Protein AF-A0A8T6Y917-F1 (afdb_monomer_lite)

Foldseek 3Di:
DDPPVLPPDDDPQQFQDDQPPWKGWHPSQLLQQLLLCLVVLCVLVVPDPDPVLLNVLSNQLQCLSVDPLNSVCRLVVHDRPDDSLLSSVVCCVPPPPPCVPRQPLSNLLSSPLDVDADDPVSQVVVCVVLVPDPNSVVVVVVVVVPDPDDPPDGPDCVVVVPRVSNLSSNLSSLSSVQLLNLCVCVVVVHPDDPPVVSVVSCVPHDPSSVVVDDDSVQWDKDFPDDPPAKTWIFTDPPGTGIIIMGTRDDD

Sequence (251 aa):
MNNDIYKLLPHEDCYSKTHGSDFFETYNSHVNLCLAFLNPVLIALNYHNSIDDVKRMVQLHDIGKLGTEFQEAIKMNKPQYIRHEGLAFIKWLDNYSNIKDLKLPYILAILAHHKTLIDDESAILIERFISNRSDWKILSGKWLEIVKRTTADRIDHEFLLALPLIDILRTVDILASFTSETIFLQYTNKPEIKKSLYEAAFSDVSKELSCINIRTDELKFEALSDDGKTVKIGLNSPVKSVIEYVRREAA

Radius of gyration: 18.76 Å; chains: 1; bounding box: 46×39×57 Å

pLDDT: mean 71.08, std 17.45, range [25.33, 93.88]

Secondary structure (DSSP, 8-state):
----GGG----TT-EEEEETTTEEEEHHHHHHHHHHHHHHHHHHTT--S-HHHHHHHHHHTTGGGGSHHHHHHHHHT----S-HHHHHHHHHHHH-GGGTTS-HHHHHHHHTSS--PPPHHHHHHHHHHHHT-TTHHHHHHHHHHH----TT----TTTGGG-HHHHHHHHHHHHHHHHHHHHHHHHTTPPP--THHHHHHHHTS-GGGGG----GGG-EEEEEEE-SSEEEEEEEESS-EEEEEEEPPP-

Structure (mmCIF, N/CA/C/O backbone):
data_AF-A0A8T6Y917-F1
#
_entry.id   AF-A0A8T6Y917-F1
#
loop_
_atom_site.group_PDB
_atom_site.id
_atom_site.type_symbol
_atom_site.label_atom_id
_atom_site.label_alt_id
_atom_site.label_comp_id
_atom_site.label_asym_id
_atom_site.label_entity_id
_atom_site.label_seq_id
_atom_site.pdbx_PDB_ins_code
_atom_site.Cartn_x
_atom_site.Cartn_y
_atom_site.Cartn_z
_atom_site.occupancy
_atom_site.B_iso_or_equiv
_atom_site.auth_seq_id
_atom_site.auth_comp_id
_atom_site.auth_asym_id
_atom_site.auth_atom_id
_atom_site.pdbx_PDB_model_num
ATOM 1 N N . MET A 1 1 ? -19.026 19.567 -4.166 1.00 27.78 1 MET A N 1
ATOM 2 C CA . MET A 1 1 ? -17.724 19.595 -4.865 1.00 27.78 1 MET A CA 1
ATOM 3 C C . MET A 1 1 ? -17.100 18.219 -4.711 1.00 27.78 1 MET A C 1
ATOM 5 O O . MET A 1 1 ? -17.021 17.743 -3.586 1.00 27.78 1 MET A O 1
ATOM 9 N N . ASN A 1 2 ? -16.773 17.559 -5.825 1.00 25.33 2 ASN A N 1
ATOM 10 C CA . ASN A 1 2 ? -16.194 16.214 -5.852 1.00 25.33 2 ASN A CA 1
ATOM 11 C C . ASN A 1 2 ? -14.769 16.249 -5.285 1.00 25.33 2 ASN A C 1
ATOM 13 O O . ASN A 1 2 ? -13.848 16.682 -5.974 1.00 25.33 2 ASN A O 1
ATOM 17 N N . ASN A 1 3 ? -14.594 15.799 -4.040 1.00 28.20 3 ASN A N 1
ATOM 18 C CA . ASN A 1 3 ? -13.281 15.472 -3.485 1.00 28.20 3 ASN A CA 1
ATOM 19 C C . ASN A 1 3 ? -12.849 14.118 -4.049 1.00 28.20 3 ASN A C 1
ATOM 21 O O . ASN A 1 3 ? -12.968 13.084 -3.393 1.00 28.20 3 ASN A O 1
ATOM 25 N N . ASP A 1 4 ? -12.409 14.139 -5.304 1.00 37.34 4 ASP A N 1
ATOM 26 C CA . ASP A 1 4 ? -11.833 12.981 -5.969 1.00 37.34 4 ASP A CA 1
ATOM 27 C C . ASP A 1 4 ? -10.411 12.797 -5.431 1.00 37.34 4 ASP A C 1
ATOM 29 O O . ASP A 1 4 ? -9.445 13.414 -5.878 1.00 37.34 4 ASP A O 1
ATOM 33 N N . ILE A 1 5 ? -10.313 11.987 -4.383 1.00 40.19 5 ILE A N 1
ATOM 34 C CA . ILE A 1 5 ? -9.090 11.684 -3.629 1.00 40.19 5 ILE A CA 1
ATOM 35 C C . ILE A 1 5 ? -8.011 11.057 -4.540 1.00 40.19 5 ILE A C 1
ATOM 37 O O . ILE A 1 5 ? -6.838 11.056 -4.189 1.00 40.19 5 ILE A O 1
ATOM 41 N N . TYR A 1 6 ? -8.377 10.623 -5.755 1.00 40.47 6 TYR A N 1
ATOM 42 C CA . TYR A 1 6 ? -7.447 10.221 -6.818 1.00 40.47 6 TYR A CA 1
ATOM 43 C C . TYR A 1 6 ? -6.558 11.369 -7.346 1.00 40.47 6 TYR A C 1
ATOM 45 O O . TYR A 1 6 ? -5.647 11.114 -8.128 1.00 40.47 6 TYR A O 1
ATOM 53 N N . LYS A 1 7 ? -6.798 12.629 -6.942 1.00 40.12 7 LYS A N 1
ATOM 54 C CA . LYS A 1 7 ? -5.950 13.797 -7.265 1.00 40.12 7 LYS A CA 1
ATOM 55 C C . LYS A 1 7 ? -4.927 14.187 -6.183 1.00 40.12 7 LYS A C 1
ATOM 57 O O . LYS A 1 7 ? -4.239 15.191 -6.350 1.00 40.12 7 LYS A O 1
ATOM 62 N N . LEU A 1 8 ? -4.797 13.427 -5.098 1.00 41.31 8 LEU A N 1
ATOM 63 C CA . LEU A 1 8 ? -3.726 13.593 -4.104 1.00 41.31 8 LEU A CA 1
ATOM 64 C C . LEU A 1 8 ? -2.645 12.541 -4.426 1.00 41.31 8 LEU A C 1
ATOM 66 O O . LEU A 1 8 ? -2.915 11.364 -4.254 1.00 41.31 8 LEU A O 1
ATOM 70 N N . LEU A 1 9 ? -1.437 12.818 -4.923 1.00 44.66 9 LEU A N 1
ATOM 71 C CA . LEU A 1 9 ? -0.590 14.012 -4.917 1.00 44.66 9 LEU A CA 1
ATOM 72 C C . LEU A 1 9 ? 0.310 14.002 -6.178 1.00 44.66 9 LEU A C 1
ATOM 74 O O . LEU A 1 9 ? 0.677 12.921 -6.650 1.00 44.66 9 LEU A O 1
ATOM 78 N N . PRO A 1 10 ? 0.716 15.166 -6.717 1.00 47.38 10 PRO A N 1
ATOM 79 C CA . PRO A 1 10 ? 1.830 15.226 -7.655 1.00 47.38 10 PRO A CA 1
ATOM 80 C C . PRO A 1 10 ? 3.127 14.939 -6.889 1.00 47.38 10 PRO A C 1
ATOM 82 O O . PRO A 1 10 ? 3.317 15.509 -5.824 1.00 47.38 10 PRO A O 1
ATOM 85 N N . HIS A 1 11 ? 3.991 14.068 -7.408 1.00 46.69 11 HIS A N 1
ATOM 86 C CA . HIS A 1 11 ? 5.454 14.199 -7.379 1.00 46.69 11 HIS A CA 1
ATOM 87 C C . HIS A 1 11 ? 6.047 12.988 -8.096 1.00 46.69 11 HIS A C 1
ATOM 89 O O . HIS A 1 11 ? 5.918 11.852 -7.648 1.00 46.69 11 HIS A O 1
ATOM 95 N N . GLU A 1 12 ? 6.698 13.249 -9.218 1.00 53.06 12 GLU A N 1
ATOM 96 C CA . GLU A 1 12 ? 7.238 12.268 -10.162 1.00 53.06 12 GLU A CA 1
ATOM 97 C C . GLU A 1 12 ? 8.428 11.445 -9.596 1.00 53.06 12 GLU A C 1
ATOM 99 O O . GLU A 1 12 ? 9.068 10.728 -10.351 1.00 53.06 12 GLU A O 1
ATOM 104 N N . ASP A 1 13 ? 8.698 11.484 -8.276 1.00 66.81 13 ASP A N 1
ATOM 105 C CA . ASP A 1 13 ? 9.910 10.923 -7.641 1.00 66.81 13 ASP A CA 1
ATOM 106 C C . ASP A 1 13 ? 9.706 10.328 -6.220 1.00 66.81 13 ASP A C 1
ATOM 108 O O . ASP A 1 13 ? 10.672 10.203 -5.453 1.00 66.81 13 ASP A O 1
ATOM 112 N N . CYS A 1 14 ? 8.469 9.993 -5.819 1.00 84.25 14 CYS A N 1
ATOM 113 C CA . CYS A 1 14 ? 8.198 9.334 -4.530 1.00 84.25 14 CYS A CA 1
ATOM 114 C C . CYS A 1 14 ? 7.984 7.824 -4.689 1.00 84.25 14 CYS A C 1
ATOM 116 O O . CYS A 1 14 ? 7.104 7.375 -5.428 1.00 84.25 14 CYS A O 1
ATOM 118 N N . TYR A 1 15 ? 8.741 7.037 -3.926 1.00 87.75 15 TYR A N 1
ATOM 119 C CA . TYR A 1 15 ? 8.761 5.577 -4.026 1.00 87.75 15 TYR A CA 1
ATOM 120 C C . TYR A 1 15 ? 8.149 4.904 -2.795 1.00 87.75 15 TYR A C 1
ATOM 122 O O . TYR A 1 15 ? 8.353 5.373 -1.675 1.00 87.75 15 TYR A O 1
ATOM 130 N N . SER A 1 16 ? 7.416 3.804 -2.992 1.00 87.50 16 SER A N 1
ATOM 131 C CA . SER A 1 16 ? 6.925 2.960 -1.890 1.00 87.50 16 SER A CA 1
ATOM 132 C C . SER A 1 16 ? 7.841 1.766 -1.638 1.00 87.50 16 SER A C 1
ATOM 134 O O . SER A 1 16 ? 8.080 1.413 -0.481 1.00 87.50 16 SER A O 1
ATOM 136 N N . LYS A 1 17 ? 8.381 1.158 -2.706 1.00 85.44 17 LYS A N 1
ATOM 137 C CA . LYS A 1 17 ? 9.185 -0.070 -2.613 1.00 85.44 17 LYS A CA 1
ATOM 138 C C . LYS A 1 17 ? 10.379 -0.081 -3.547 1.00 85.44 17 LYS A C 1
ATOM 140 O O . LYS A 1 17 ? 10.438 0.655 -4.528 1.00 85.44 17 LYS A O 1
ATOM 145 N N . THR A 1 18 ? 11.320 -0.956 -3.218 1.00 85.38 18 THR A N 1
ATOM 146 C CA . THR A 1 18 ? 12.442 -1.361 -4.066 1.00 85.38 18 THR A CA 1
ATOM 147 C C . THR A 1 18 ? 12.188 -2.758 -4.599 1.00 85.38 18 THR A C 1
ATOM 149 O O . THR A 1 18 ? 11.865 -3.651 -3.818 1.00 85.38 18 THR A O 1
ATOM 152 N N . HIS A 1 19 ? 12.421 -2.952 -5.891 1.00 80.50 19 HIS A N 1
ATOM 153 C CA . HIS A 1 19 ? 12.382 -4.251 -6.549 1.00 80.50 19 HIS A CA 1
ATOM 154 C C . HIS A 1 19 ? 13.793 -4.611 -7.023 1.00 80.50 19 HIS A C 1
ATOM 156 O O . HIS A 1 19 ? 14.313 -4.084 -8.014 1.00 80.50 19 HIS A O 1
ATOM 162 N N . GLY A 1 20 ? 14.459 -5.472 -6.249 1.00 73.06 20 GLY A N 1
ATOM 163 C CA . GLY A 1 20 ? 15.896 -5.716 -6.379 1.00 73.06 20 GLY A CA 1
ATOM 164 C C . GLY A 1 20 ? 16.736 -4.447 -6.171 1.00 73.06 20 GLY A C 1
ATOM 165 O O . GLY A 1 20 ? 16.353 -3.539 -5.437 1.00 73.06 20 GLY A O 1
ATOM 166 N N . SER A 1 21 ? 17.898 -4.390 -6.823 1.00 74.88 21 SER A N 1
ATOM 167 C CA . SER A 1 21 ? 18.779 -3.213 -6.844 1.00 74.88 21 SER A CA 1
ATOM 168 C C . SER A 1 21 ? 18.430 -2.203 -7.936 1.00 74.88 21 SER A C 1
ATOM 170 O O . SER A 1 21 ? 19.088 -1.174 -8.021 1.00 74.88 21 SER A O 1
ATOM 172 N N . ASP A 1 22 ? 17.439 -2.494 -8.780 1.00 80.69 22 ASP A N 1
ATOM 173 C CA . ASP A 1 22 ? 17.376 -1.909 -10.123 1.00 80.69 22 ASP A CA 1
ATOM 174 C C . ASP A 1 22 ? 16.138 -1.028 -10.334 1.00 80.69 22 ASP A C 1
ATOM 176 O O . ASP A 1 22 ? 16.153 -0.162 -11.205 1.00 80.69 22 ASP A O 1
ATOM 180 N N . PHE A 1 23 ? 15.071 -1.225 -9.551 1.00 87.69 23 PHE A N 1
ATOM 181 C CA . PHE A 1 23 ? 13.801 -0.522 -9.738 1.00 87.69 23 PHE A CA 1
ATOM 182 C C . PHE A 1 23 ? 13.184 -0.047 -8.424 1.00 87.69 23 PHE A C 1
ATOM 184 O O . PHE A 1 23 ? 13.323 -0.672 -7.370 1.00 87.69 23 PHE A O 1
ATOM 191 N N . PHE A 1 24 ? 12.430 1.040 -8.527 1.00 90.50 24 PHE A N 1
ATOM 192 C CA . PHE A 1 24 ? 11.527 1.549 -7.510 1.00 90.50 24 PHE A CA 1
ATOM 193 C C . PHE A 1 24 ? 10.081 1.401 -7.976 1.00 90.50 24 PHE A C 1
ATOM 195 O O . PHE A 1 24 ? 9.773 1.774 -9.100 1.00 90.50 24 PHE A O 1
ATOM 202 N N . GLU A 1 25 ? 9.186 0.919 -7.119 1.00 91.50 25 GLU A N 1
ATOM 203 C CA . GLU A 1 25 ? 7.740 1.087 -7.316 1.00 91.50 25 GLU A CA 1
ATOM 204 C C . GLU A 1 25 ? 7.323 2.464 -6.793 1.00 91.50 25 GLU A C 1
ATOM 206 O O . GLU A 1 25 ? 7.678 2.844 -5.667 1.00 91.50 25 GLU A O 1
ATOM 211 N N . THR A 1 26 ? 6.550 3.215 -7.581 1.00 90.12 26 THR A N 1
ATOM 212 C CA . THR A 1 26 ? 6.071 4.533 -7.147 1.00 90.12 26 THR A CA 1
ATOM 213 C C . THR A 1 26 ? 5.017 4.427 -6.049 1.00 90.12 26 THR A C 1
ATOM 215 O O . THR A 1 26 ? 4.277 3.450 -5.937 1.00 90.12 26 THR A O 1
ATOM 218 N N . TYR A 1 27 ? 4.929 5.457 -5.207 1.00 88.50 27 TYR A N 1
ATOM 219 C CA . TYR A 1 27 ? 3.938 5.507 -4.130 1.00 88.50 27 TYR A CA 1
ATOM 220 C C . TYR A 1 27 ? 2.504 5.322 -4.645 1.00 88.50 27 TYR A C 1
ATOM 222 O O . TYR A 1 27 ? 1.746 4.500 -4.129 1.00 88.50 27 TYR A O 1
ATOM 230 N N . ASN A 1 28 ? 2.162 6.046 -5.713 1.00 86.62 28 ASN A N 1
ATOM 231 C CA . ASN A 1 28 ? 0.835 5.991 -6.318 1.00 86.62 28 ASN A CA 1
ATOM 232 C C . ASN A 1 28 ? 0.538 4.614 -6.921 1.00 86.62 28 ASN A C 1
ATOM 234 O O . ASN A 1 28 ? -0.590 4.141 -6.804 1.00 86.62 28 ASN A O 1
ATOM 238 N N . SER A 1 29 ? 1.537 3.964 -7.528 1.00 90.31 29 SER A N 1
ATOM 239 C CA . SER A 1 29 ? 1.412 2.592 -8.032 1.00 90.31 29 SER A CA 1
ATOM 240 C C . SER A 1 29 ? 0.955 1.638 -6.927 1.00 90.31 29 SER A C 1
ATOM 242 O O . SER A 1 29 ? -0.076 0.975 -7.068 1.00 90.31 29 SER A O 1
ATOM 244 N N . HIS A 1 30 ? 1.657 1.648 -5.791 1.00 92.62 30 HIS A N 1
ATOM 245 C CA . HIS A 1 30 ? 1.339 0.769 -4.666 1.00 92.62 30 HIS A CA 1
ATOM 246 C C . HIS A 1 30 ? -0.059 1.036 -4.098 1.00 92.62 30 HIS A C 1
ATOM 248 O O . HIS A 1 30 ? -0.869 0.119 -3.977 1.00 92.62 30 HIS A O 1
ATOM 254 N N . VAL A 1 31 ? -0.390 2.301 -3.815 1.00 91.44 31 VAL A N 1
ATOM 255 C CA . VAL A 1 31 ? -1.702 2.665 -3.253 1.00 91.44 31 VAL A CA 1
ATOM 256 C C . VAL A 1 31 ? -2.845 2.300 -4.204 1.00 91.44 31 VAL A C 1
ATOM 258 O O . VAL A 1 31 ? -3.864 1.765 -3.762 1.00 91.44 31 VAL A O 1
ATOM 261 N N . ASN A 1 32 ? -2.687 2.536 -5.510 1.00 90.81 32 ASN A N 1
ATOM 262 C CA . ASN A 1 32 ? -3.690 2.155 -6.506 1.00 90.81 32 ASN A CA 1
ATOM 263 C C . ASN A 1 32 ? -3.891 0.640 -6.553 1.00 90.81 32 ASN A C 1
ATOM 265 O O . ASN A 1 32 ? -5.026 0.171 -6.652 1.00 90.81 32 ASN A O 1
ATOM 269 N N . LEU A 1 33 ? -2.809 -0.130 -6.437 1.00 90.69 33 LEU A N 1
ATOM 270 C CA . LEU A 1 33 ? -2.885 -1.581 -6.384 1.00 90.69 33 LEU A CA 1
ATOM 271 C C . LEU A 1 33 ? -3.580 -2.069 -5.099 1.00 90.69 33 LEU A C 1
ATOM 273 O O . LEU A 1 33 ? -4.469 -2.916 -5.187 1.00 90.69 33 LEU A O 1
ATOM 277 N N . CYS A 1 34 ? -3.289 -1.479 -3.932 1.00 92.88 34 CYS A N 1
ATOM 278 C CA . CYS A 1 34 ? -4.019 -1.757 -2.686 1.00 92.88 34 CYS A CA 1
ATOM 279 C C . CYS A 1 34 ? -5.523 -1.465 -2.823 1.00 92.88 34 CYS A C 1
ATOM 281 O O . CYS A 1 34 ? -6.363 -2.268 -2.411 1.00 92.88 34 CYS A O 1
ATOM 283 N N . LEU A 1 35 ? -5.886 -0.335 -3.438 1.00 92.94 35 LEU A N 1
ATOM 284 C CA . LEU A 1 35 ? -7.285 0.027 -3.691 1.00 92.94 35 LEU A CA 1
ATOM 285 C C . LEU A 1 35 ? -7.977 -0.937 -4.659 1.00 92.94 35 LEU A C 1
ATOM 287 O O . LEU A 1 35 ? -9.157 -1.241 -4.470 1.00 92.94 35 LEU A O 1
ATOM 291 N N . ALA A 1 36 ? -7.261 -1.446 -5.663 1.00 91.25 36 ALA A N 1
ATOM 292 C CA . ALA A 1 36 ? -7.789 -2.436 -6.595 1.00 91.25 36 ALA A CA 1
ATOM 293 C C . ALA A 1 36 ? -8.133 -3.761 -5.885 1.00 91.25 36 ALA A C 1
ATOM 295 O O . ALA A 1 36 ? -9.145 -4.387 -6.208 1.00 91.25 36 ALA A O 1
ATOM 296 N N . PHE A 1 37 ? -7.347 -4.152 -4.875 1.00 90.06 37 PHE A N 1
ATOM 297 C CA . PHE A 1 37 ? -7.601 -5.336 -4.048 1.00 90.06 37 PHE A CA 1
ATOM 298 C C . PHE A 1 37 ? -8.649 -5.144 -2.953 1.00 90.06 37 PHE A C 1
ATOM 300 O O . PHE A 1 37 ? -9.173 -6.134 -2.443 1.00 90.06 37 PHE A O 1
ATOM 307 N N . LEU A 1 38 ? -9.007 -3.904 -2.616 1.00 90.62 38 LEU A N 1
ATOM 308 C CA . LEU A 1 38 ? -9.897 -3.634 -1.494 1.00 90.62 38 LEU A CA 1
ATOM 309 C C . LEU A 1 38 ? -11.259 -4.326 -1.633 1.00 90.62 38 LEU A C 1
ATOM 311 O O . LEU A 1 38 ? -11.659 -5.068 -0.744 1.00 90.62 38 LEU A O 1
ATOM 315 N N . ASN A 1 39 ? -11.968 -4.122 -2.743 1.00 88.81 39 ASN A N 1
ATOM 316 C CA . ASN A 1 39 ? -13.298 -4.713 -2.925 1.00 88.81 39 ASN A CA 1
ATOM 317 C C . ASN A 1 39 ? -13.282 -6.258 -2.878 1.00 88.81 39 ASN A C 1
ATOM 319 O O . ASN A 1 39 ? -14.096 -6.814 -2.140 1.00 88.81 39 ASN A O 1
ATOM 323 N N . PRO A 1 40 ? -12.379 -6.963 -3.597 1.00 86.31 40 PRO A N 1
ATOM 324 C CA . PRO A 1 40 ? -12.218 -8.411 -3.449 1.00 86.31 40 PRO A CA 1
ATOM 325 C C . PRO A 1 40 ? -12.022 -8.862 -1.996 1.00 86.31 40 PRO A C 1
ATOM 327 O O . PRO A 1 40 ? -12.683 -9.801 -1.557 1.00 86.31 40 PRO A O 1
ATOM 330 N N . VAL A 1 41 ? -11.168 -8.165 -1.238 1.00 86.19 41 VAL A N 1
ATOM 331 C CA . VAL A 1 41 ? -10.896 -8.475 0.174 1.00 86.19 41 VAL A CA 1
ATOM 332 C C . VAL A 1 41 ? -12.138 -8.264 1.041 1.00 86.19 41 VAL A C 1
ATOM 334 O O . VAL A 1 41 ? -12.485 -9.138 1.832 1.00 86.19 41 VAL A O 1
ATOM 337 N N . LEU A 1 42 ? -12.845 -7.141 0.878 1.00 86.69 42 LEU A N 1
ATOM 338 C CA . LEU A 1 42 ? -14.061 -6.855 1.647 1.00 86.69 42 LEU A CA 1
ATOM 339 C C . LEU A 1 42 ? -15.158 -7.896 1.402 1.00 86.69 42 LEU A C 1
ATOM 341 O O . LEU A 1 42 ? -15.825 -8.312 2.348 1.00 86.69 42 LEU A O 1
ATOM 345 N N . ILE A 1 43 ? -15.322 -8.343 0.152 1.00 84.06 43 ILE A N 1
ATOM 346 C CA . ILE A 1 43 ? -16.280 -9.395 -0.211 1.00 84.06 43 ILE A CA 1
ATOM 347 C C . ILE A 1 43 ? -15.890 -10.722 0.444 1.00 84.06 43 ILE A C 1
ATOM 349 O O . ILE A 1 43 ? -16.738 -11.363 1.061 1.00 84.06 43 ILE A O 1
ATOM 353 N N . ALA A 1 44 ? -14.618 -11.118 0.344 1.00 79.81 44 ALA A N 1
ATOM 354 C CA . ALA A 1 44 ? -14.124 -12.366 0.923 1.00 79.81 44 ALA A CA 1
ATOM 355 C C . ALA A 1 44 ? -14.274 -12.401 2.454 1.00 79.81 44 ALA A C 1
ATOM 357 O O . ALA A 1 44 ? -1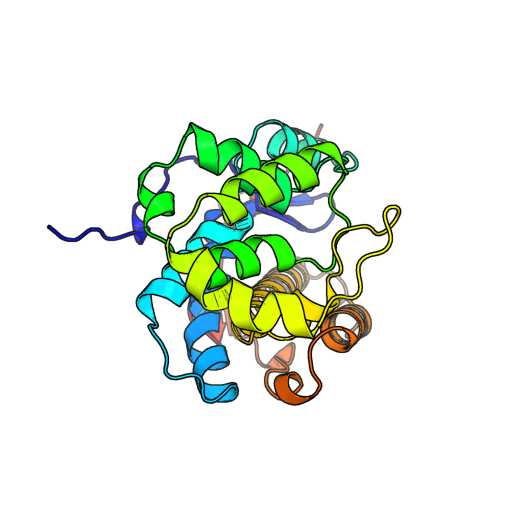4.649 -13.426 3.015 1.00 79.81 44 ALA A O 1
ATOM 358 N N . LEU A 1 45 ? -14.056 -11.263 3.117 1.00 77.75 45 LEU A N 1
ATOM 359 C CA . LEU A 1 45 ? -14.237 -11.102 4.561 1.00 77.75 45 LEU A CA 1
ATOM 360 C C . LEU A 1 45 ? -15.689 -10.837 4.988 1.00 77.75 45 LEU A C 1
ATOM 362 O O . LEU A 1 45 ? -15.948 -10.661 6.178 1.00 77.75 45 LEU A O 1
ATOM 366 N N . ASN A 1 46 ? -16.640 -10.782 4.047 1.00 78.50 46 ASN A N 1
ATOM 367 C CA . ASN A 1 46 ? -18.040 -10.441 4.311 1.00 78.50 46 ASN A CA 1
ATOM 368 C C . ASN A 1 46 ? -18.191 -9.127 5.117 1.00 78.50 46 ASN A C 1
ATOM 370 O O . ASN A 1 46 ? -19.030 -9.013 6.015 1.00 78.50 46 ASN A O 1
ATOM 374 N N . TYR A 1 47 ? -17.344 -8.137 4.824 1.00 81.69 47 TYR A N 1
ATOM 375 C CA . TYR A 1 47 ? -17.289 -6.866 5.541 1.00 81.69 47 TYR A CA 1
ATOM 376 C C . TYR A 1 47 ? -18.148 -5.804 4.845 1.00 81.69 47 TYR A C 1
ATOM 378 O O . TYR A 1 47 ? -17.866 -5.401 3.718 1.00 81.69 47 TYR A O 1
ATOM 386 N N . HIS A 1 48 ? -19.173 -5.308 5.546 1.00 77.69 48 HIS A N 1
ATOM 387 C CA . HIS A 1 48 ? -20.201 -4.413 4.979 1.00 77.69 48 HIS A CA 1
ATOM 388 C C . HIS A 1 48 ? -20.179 -2.979 5.525 1.00 77.69 48 HIS A C 1
ATOM 390 O O . HIS A 1 48 ? -21.021 -2.161 5.155 1.00 77.69 48 HIS A O 1
ATOM 396 N N . ASN A 1 49 ? -19.252 -2.648 6.428 1.00 74.69 49 ASN A N 1
ATOM 397 C CA . ASN A 1 49 ? -19.210 -1.313 7.035 1.00 74.69 49 ASN A CA 1
ATOM 398 C C . ASN A 1 49 ? -18.532 -0.283 6.108 1.00 74.69 49 ASN A C 1
ATOM 400 O O . ASN A 1 49 ? -17.729 -0.649 5.257 1.00 74.69 49 ASN A O 1
ATOM 404 N N . SER A 1 50 ? -18.846 1.005 6.324 1.00 78.38 50 SER A N 1
ATOM 405 C CA . SER A 1 50 ? -18.359 2.221 5.627 1.00 78.38 50 SER A CA 1
ATOM 406 C C . SER A 1 50 ? -17.171 2.027 4.665 1.00 78.38 50 SER A C 1
ATOM 408 O O . SER A 1 50 ? -16.014 2.251 5.023 1.00 78.38 50 SER A O 1
ATOM 410 N N . ILE A 1 51 ? -17.464 1.654 3.414 1.00 83.19 51 ILE A N 1
ATOM 411 C CA . ILE A 1 51 ? -16.451 1.432 2.367 1.00 83.19 51 ILE A CA 1
ATOM 412 C C . ILE A 1 51 ? -15.613 2.695 2.128 1.00 83.19 51 ILE A C 1
ATOM 414 O O . ILE A 1 51 ? -14.418 2.597 1.859 1.00 83.19 51 ILE A O 1
ATOM 418 N N . ASP A 1 52 ? -16.210 3.880 2.253 1.00 84.44 52 ASP A N 1
ATOM 419 C CA . ASP A 1 52 ? -15.514 5.148 2.029 1.00 84.44 52 ASP A CA 1
ATOM 420 C C . ASP A 1 52 ? -14.443 5.422 3.092 1.00 84.44 52 ASP A C 1
ATOM 422 O O . ASP A 1 52 ? -13.348 5.875 2.754 1.00 84.44 52 ASP A O 1
ATOM 426 N N . ASP A 1 53 ? -14.708 5.087 4.359 1.00 83.62 53 ASP A N 1
ATOM 427 C CA . ASP A 1 53 ? -13.705 5.209 5.422 1.00 83.62 53 ASP A CA 1
ATOM 428 C C . ASP A 1 53 ? -12.582 4.174 5.243 1.00 83.62 53 ASP A C 1
ATOM 430 O O . ASP A 1 53 ? -11.410 4.498 5.437 1.00 83.62 53 ASP A O 1
ATOM 434 N N . VAL A 1 54 ? -12.910 2.951 4.803 1.00 87.94 54 VAL A N 1
ATOM 435 C CA . VAL A 1 54 ? -11.901 1.919 4.504 1.00 87.94 54 VAL A CA 1
ATOM 436 C C . VAL A 1 54 ? -11.029 2.332 3.312 1.00 87.94 54 VAL A C 1
ATOM 438 O O . VAL A 1 54 ? -9.810 2.205 3.372 1.00 87.94 54 VAL A O 1
ATOM 441 N N . LYS A 1 55 ? -11.614 2.892 2.247 1.00 89.19 55 LYS A N 1
ATOM 442 C CA . LYS A 1 55 ? -10.856 3.435 1.106 1.00 89.19 55 LYS A CA 1
ATOM 443 C C . LYS A 1 55 ? -9.893 4.531 1.542 1.00 89.19 55 LYS A C 1
ATOM 445 O O . LYS A 1 55 ? -8.729 4.497 1.155 1.00 89.19 55 LYS A O 1
ATOM 450 N N . ARG A 1 56 ? -10.355 5.470 2.373 1.00 85.31 56 ARG A N 1
ATOM 451 C CA . ARG A 1 56 ? -9.502 6.529 2.936 1.00 85.31 56 ARG A CA 1
ATOM 452 C C . ARG A 1 56 ? -8.374 5.950 3.781 1.00 85.31 56 ARG A C 1
ATOM 454 O O . ARG A 1 56 ? -7.238 6.385 3.651 1.00 85.31 56 ARG A O 1
ATOM 461 N N . MET A 1 57 ? -8.667 4.950 4.608 1.00 87.56 57 MET A N 1
ATOM 462 C CA . MET A 1 57 ? -7.656 4.241 5.391 1.00 87.56 57 MET A CA 1
ATOM 463 C C . MET A 1 57 ? -6.575 3.623 4.490 1.00 87.56 57 MET A C 1
ATOM 465 O O . MET A 1 57 ? -5.391 3.843 4.727 1.00 87.56 57 MET A O 1
ATOM 469 N N . VAL A 1 58 ? -6.968 2.934 3.412 1.00 90.06 58 VAL A N 1
ATOM 470 C CA . VAL A 1 58 ? -6.031 2.361 2.427 1.00 90.06 58 VAL A CA 1
ATOM 471 C C . VAL A 1 58 ? -5.243 3.443 1.689 1.00 90.06 58 VAL A C 1
ATOM 473 O O . VAL A 1 58 ? -4.051 3.282 1.470 1.00 90.06 58 VAL A O 1
ATOM 476 N N . GLN A 1 59 ? -5.846 4.575 1.338 1.00 86.44 59 GLN A N 1
ATOM 477 C CA . GLN A 1 59 ? -5.117 5.678 0.695 1.00 86.44 59 GLN A CA 1
ATOM 478 C C . GLN A 1 59 ? -4.028 6.273 1.584 1.00 86.44 59 GLN A C 1
ATOM 480 O O . GLN A 1 59 ? -3.031 6.785 1.087 1.00 86.44 59 GLN A O 1
ATOM 485 N N . LEU A 1 60 ? -4.233 6.223 2.897 1.00 82.69 60 LEU A N 1
ATOM 486 C CA . LEU A 1 60 ? -3.401 6.934 3.852 1.00 82.69 60 LEU A CA 1
ATOM 487 C C . LEU A 1 60 ? -2.385 6.043 4.554 1.00 82.69 60 LEU A C 1
ATOM 489 O O . LEU A 1 60 ? -1.446 6.595 5.114 1.00 82.69 60 LEU A O 1
ATOM 493 N N . HIS A 1 61 ? -2.529 4.714 4.517 1.00 86.75 61 HIS A N 1
ATOM 494 C CA . HIS A 1 61 ? -1.716 3.818 5.350 1.00 86.75 61 HIS A CA 1
ATOM 495 C C . HIS A 1 61 ? -0.206 4.048 5.224 1.00 86.75 61 HIS A C 1
ATOM 497 O O . HIS A 1 61 ? 0.512 4.091 6.218 1.00 86.75 61 HIS A O 1
ATOM 503 N N . ASP A 1 62 ? 0.231 4.306 3.996 1.00 87.38 62 ASP A N 1
ATOM 504 C CA . ASP A 1 62 ? 1.631 4.397 3.620 1.00 87.38 62 ASP A CA 1
ATOM 505 C C . ASP A 1 62 ? 2.156 5.829 3.504 1.00 87.38 62 ASP A C 1
ATOM 507 O O . ASP A 1 62 ? 3.316 6.042 3.176 1.00 87.38 62 ASP A O 1
ATOM 511 N N . ILE A 1 63 ? 1.337 6.857 3.712 1.00 82.69 63 ILE A N 1
ATOM 512 C CA . ILE A 1 63 ? 1.713 8.257 3.415 1.00 82.69 63 ILE A CA 1
ATOM 513 C C . ILE A 1 63 ? 2.951 8.756 4.192 1.00 82.69 63 ILE A C 1
ATOM 515 O O . ILE A 1 63 ? 3.608 9.698 3.756 1.00 82.69 63 ILE A O 1
ATOM 519 N N . GLY A 1 64 ? 3.345 8.107 5.295 1.00 79.12 64 GLY A N 1
ATOM 520 C CA . GLY A 1 64 ? 4.629 8.387 5.955 1.00 79.12 64 GLY A CA 1
ATOM 521 C C . GLY A 1 64 ? 5.841 8.114 5.067 1.00 79.12 64 GLY A C 1
ATOM 522 O O . GLY A 1 64 ? 6.881 8.750 5.243 1.00 79.12 64 GLY A O 1
ATOM 523 N N . LYS A 1 65 ? 5.688 7.255 4.050 1.00 84.25 65 LYS A N 1
ATOM 524 C CA . LYS A 1 65 ? 6.693 7.000 3.016 1.00 84.25 65 LYS A CA 1
ATOM 525 C C . LYS A 1 65 ? 7.013 8.247 2.197 1.00 84.25 65 LYS A C 1
ATOM 527 O O . LYS A 1 65 ? 8.113 8.342 1.672 1.00 84.25 65 LYS A O 1
ATOM 532 N N . LEU A 1 66 ? 6.125 9.242 2.131 1.00 81.06 66 LEU A N 1
ATOM 533 C CA . LEU A 1 66 ? 6.402 10.516 1.453 1.00 81.06 66 LEU A CA 1
ATOM 534 C C . LEU A 1 66 ? 7.448 11.375 2.187 1.00 81.06 66 LEU A C 1
ATOM 536 O O . LEU A 1 66 ? 7.930 12.366 1.645 1.00 81.06 66 LEU A O 1
ATOM 540 N N . GLY A 1 67 ? 7.805 11.025 3.425 1.00 77.12 67 GLY A N 1
ATOM 541 C CA . GLY A 1 67 ? 8.814 11.740 4.193 1.00 77.12 67 GLY A CA 1
ATOM 542 C C . GLY A 1 67 ? 10.233 11.590 3.634 1.00 77.12 67 GLY A C 1
ATOM 543 O O . GLY A 1 67 ? 10.626 10.509 3.202 1.00 77.12 67 GLY A O 1
ATOM 544 N N . THR A 1 68 ? 11.032 12.658 3.745 1.00 77.06 68 THR A N 1
ATOM 545 C CA . THR A 1 68 ? 12.444 12.694 3.320 1.00 77.06 68 THR A CA 1
ATOM 546 C C . THR A 1 68 ? 13.262 11.525 3.863 1.00 77.06 68 THR A C 1
ATOM 548 O O . THR A 1 68 ? 13.963 10.879 3.099 1.00 77.06 68 THR A O 1
ATOM 551 N N . GLU A 1 69 ? 13.118 11.188 5.146 1.00 76.88 69 GLU A N 1
ATOM 552 C CA . GLU A 1 69 ? 13.860 10.089 5.783 1.00 76.88 69 GLU A CA 1
ATOM 553 C C . GLU A 1 69 ? 13.611 8.741 5.092 1.00 76.88 69 GLU A C 1
ATOM 555 O O . GLU A 1 69 ? 14.551 7.993 4.825 1.00 76.88 69 GLU A O 1
ATOM 560 N N . PHE A 1 70 ? 12.355 8.449 4.738 1.00 82.31 70 PHE A N 1
ATOM 561 C CA . PHE A 1 70 ? 12.011 7.230 4.009 1.00 82.31 70 PHE A CA 1
ATOM 562 C C . PHE A 1 70 ? 12.535 7.281 2.569 1.00 82.31 70 PHE A C 1
ATOM 564 O O . PHE A 1 70 ? 13.146 6.321 2.098 1.00 82.31 70 PHE A O 1
ATOM 571 N N . GLN A 1 71 ? 12.340 8.409 1.876 1.00 84.44 71 GLN A N 1
ATOM 572 C CA . GLN A 1 71 ? 12.769 8.580 0.484 1.00 84.44 71 GLN A CA 1
ATOM 573 C C . GLN A 1 71 ? 14.298 8.548 0.322 1.00 84.44 71 GLN A C 1
ATOM 575 O O . GLN A 1 71 ? 14.808 8.017 -0.662 1.00 84.44 71 GLN A O 1
ATOM 580 N N . GLU A 1 72 ? 15.063 9.062 1.280 1.00 82.81 72 GLU A N 1
ATOM 581 C CA . GLU A 1 72 ? 16.522 8.940 1.283 1.00 82.81 72 GLU A CA 1
ATOM 582 C C . GLU A 1 72 ? 16.959 7.508 1.583 1.00 82.81 72 GLU A C 1
ATOM 584 O O . GLU A 1 72 ? 17.832 6.972 0.893 1.00 82.81 72 GLU A O 1
ATOM 589 N N . ALA A 1 73 ? 16.331 6.857 2.568 1.00 81.94 73 ALA A N 1
ATOM 590 C CA . ALA A 1 73 ? 16.647 5.477 2.913 1.00 81.94 73 ALA A CA 1
ATOM 591 C C . ALA A 1 73 ? 16.409 4.530 1.729 1.00 81.94 73 ALA A C 1
ATOM 593 O O . ALA A 1 73 ? 17.286 3.727 1.403 1.00 81.94 73 ALA A O 1
ATOM 594 N N . ILE A 1 74 ? 15.278 4.673 1.030 1.00 85.38 74 ILE A N 1
ATOM 595 C CA . ILE A 1 74 ? 14.942 3.834 -0.124 1.00 85.38 74 ILE A CA 1
ATOM 596 C C . ILE A 1 74 ? 15.877 4.104 -1.316 1.00 85.38 74 ILE A C 1
ATOM 598 O O . ILE A 1 74 ? 16.407 3.163 -1.914 1.00 85.38 74 ILE A O 1
ATOM 602 N N . LYS A 1 75 ? 16.194 5.376 -1.608 1.00 83.69 75 LYS A N 1
ATOM 603 C CA . LYS A 1 75 ? 17.120 5.769 -2.690 1.00 83.69 75 LYS A CA 1
ATOM 604 C C . LYS A 1 75 ? 18.562 5.340 -2.431 1.00 83.69 75 LYS A C 1
ATOM 606 O O . LYS A 1 75 ? 19.286 5.038 -3.372 1.00 83.69 75 LYS A O 1
ATOM 611 N N . MET A 1 76 ? 18.988 5.260 -1.172 1.00 83.19 76 MET A N 1
ATOM 612 C CA . MET A 1 76 ? 20.347 4.844 -0.802 1.00 83.19 76 MET A CA 1
ATOM 613 C C . MET A 1 76 ? 20.453 3.369 -0.398 1.00 83.19 76 MET A C 1
ATOM 615 O O . MET A 1 76 ? 21.553 2.907 -0.117 1.00 83.19 76 MET A O 1
ATOM 619 N N . ASN A 1 77 ? 19.340 2.625 -0.390 1.00 76.75 77 ASN A N 1
ATOM 620 C CA . ASN A 1 77 ? 19.272 1.259 0.144 1.00 76.75 77 ASN A CA 1
ATOM 621 C C . ASN A 1 77 ? 19.833 1.156 1.581 1.00 76.75 77 ASN A C 1
ATOM 623 O O . ASN A 1 77 ? 20.590 0.245 1.916 1.00 76.75 77 ASN A O 1
ATOM 627 N N . LYS A 1 78 ? 19.514 2.148 2.422 1.00 77.88 78 LYS A N 1
ATOM 628 C CA . LYS A 1 78 ? 19.921 2.188 3.832 1.00 77.88 78 LYS A CA 1
ATOM 629 C C . LYS A 1 78 ? 18.864 1.511 4.709 1.00 77.88 78 LYS A C 1
ATOM 631 O O . LYS A 1 78 ? 17.677 1.592 4.388 1.00 77.88 78 LYS A O 1
ATOM 636 N N . PRO A 1 79 ? 19.261 0.906 5.845 1.00 69.31 79 PRO A N 1
ATOM 637 C CA . PRO A 1 79 ? 18.302 0.428 6.831 1.00 69.31 79 PRO A CA 1
ATOM 638 C C . PRO A 1 79 ? 17.366 1.559 7.265 1.00 69.31 79 PRO A C 1
ATOM 640 O O . PRO A 1 79 ? 17.812 2.667 7.570 1.00 69.31 79 PRO A O 1
ATOM 643 N N . GLN A 1 80 ? 16.067 1.273 7.292 1.00 65.19 80 GLN A N 1
ATOM 644 C CA . GLN A 1 80 ? 15.063 2.192 7.812 1.00 65.19 80 GLN A CA 1
ATOM 645 C C . GLN A 1 80 ? 14.981 2.013 9.326 1.00 65.19 80 GLN A C 1
ATOM 647 O O . GLN A 1 80 ? 14.482 0.999 9.811 1.00 65.19 80 GLN A O 1
ATOM 652 N N . TYR A 1 81 ? 15.510 2.984 10.067 1.00 58.19 81 TYR A N 1
ATOM 653 C CA . TYR A 1 81 ? 15.496 2.955 11.532 1.00 58.19 81 TYR A CA 1
ATOM 654 C C . TYR A 1 81 ? 14.191 3.495 12.118 1.00 58.19 81 TYR A C 1
ATOM 656 O O . TYR A 1 81 ? 13.807 3.084 13.208 1.00 58.19 81 TYR A O 1
ATOM 664 N N . ILE A 1 82 ? 13.492 4.365 11.380 1.00 62.03 82 ILE A N 1
ATOM 665 C CA . ILE A 1 82 ? 12.175 4.875 11.761 1.00 62.03 82 ILE A CA 1
ATOM 666 C C . ILE A 1 82 ? 11.124 4.270 10.834 1.00 62.03 82 ILE A C 1
ATOM 668 O O . ILE A 1 82 ? 11.258 4.285 9.609 1.00 62.03 82 ILE A O 1
ATOM 672 N N . ARG A 1 83 ? 10.090 3.702 11.448 1.00 71.19 83 ARG A N 1
ATOM 673 C CA . ARG A 1 83 ? 8.979 3.023 10.786 1.00 71.19 83 ARG A CA 1
ATOM 674 C C . ARG A 1 83 ? 8.023 4.048 10.174 1.00 71.19 83 ARG A C 1
ATOM 676 O O . ARG A 1 83 ? 7.700 5.061 10.797 1.00 71.19 83 ARG A O 1
ATOM 683 N N . HIS A 1 84 ? 7.619 3.816 8.928 1.00 77.00 84 HIS A N 1
ATOM 684 C CA . HIS A 1 84 ? 6.860 4.786 8.143 1.00 77.00 84 HIS A CA 1
ATOM 685 C C . HIS A 1 84 ? 5.449 4.998 8.699 1.00 77.00 84 HIS A C 1
ATOM 687 O O . HIS A 1 84 ? 4.925 6.083 8.558 1.00 77.00 84 HIS A O 1
ATOM 693 N N . GLU A 1 85 ? 4.881 4.022 9.390 1.00 72.81 85 GLU A N 1
ATOM 694 C CA . GLU A 1 85 ? 3.601 4.007 10.096 1.00 72.81 85 GLU A CA 1
ATOM 695 C C . GLU A 1 85 ? 3.615 4.999 11.274 1.00 72.81 85 GLU A C 1
ATOM 697 O O . GLU A 1 85 ? 2.693 5.798 11.448 1.00 72.81 85 GLU A O 1
ATOM 702 N N . GLY A 1 86 ? 4.717 5.006 12.037 1.00 65.00 86 GLY A N 1
ATOM 703 C CA . GLY A 1 86 ? 4.966 5.957 13.124 1.00 65.00 86 GLY A CA 1
ATOM 704 C C . GLY A 1 86 ? 5.309 7.358 12.609 1.00 65.00 86 GLY A C 1
ATOM 705 O O . GLY A 1 86 ? 4.759 8.346 13.095 1.00 65.00 86 GLY A O 1
ATOM 706 N N . LEU A 1 87 ? 6.142 7.459 11.564 1.00 64.12 87 LEU A N 1
ATOM 707 C CA . LEU A 1 87 ? 6.425 8.733 10.885 1.00 64.12 87 LEU A CA 1
ATOM 708 C C . LEU A 1 87 ? 5.175 9.344 10.274 1.00 64.12 87 LEU A C 1
ATOM 710 O O . LEU A 1 87 ? 4.999 10.561 10.317 1.00 64.12 87 LEU A O 1
ATOM 714 N N . ALA A 1 88 ? 4.327 8.504 9.690 1.00 61.69 88 ALA A N 1
ATOM 715 C CA . ALA A 1 88 ? 3.063 8.927 9.150 1.00 61.69 88 ALA A CA 1
ATOM 716 C C . ALA A 1 88 ? 2.229 9.517 10.281 1.00 61.69 88 ALA A C 1
ATOM 718 O O . ALA A 1 88 ? 1.828 10.662 10.162 1.00 61.69 88 ALA A O 1
ATOM 719 N N . PHE A 1 89 ? 2.111 8.837 11.423 1.00 63.50 89 PHE A N 1
ATOM 720 C CA . PHE A 1 89 ? 1.399 9.353 12.591 1.00 63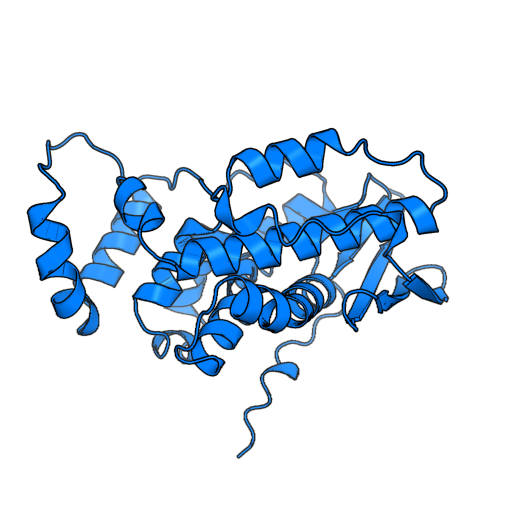.50 89 PHE A CA 1
ATOM 721 C C . PHE A 1 89 ? 1.919 10.684 13.135 1.00 63.50 89 PHE A C 1
ATOM 723 O O . PHE A 1 89 ? 1.127 11.600 13.358 1.00 63.50 89 PHE A O 1
ATOM 730 N N . ILE A 1 90 ? 3.231 10.835 13.297 1.00 59.91 90 ILE A N 1
ATOM 731 C CA . ILE A 1 90 ? 3.820 12.082 13.802 1.00 59.91 90 ILE A CA 1
ATOM 732 C C . ILE A 1 90 ? 3.638 13.214 12.778 1.00 59.91 90 ILE A C 1
ATOM 734 O O . ILE A 1 90 ? 3.143 14.285 13.123 1.00 59.91 90 ILE A O 1
ATOM 738 N N . LYS A 1 91 ? 3.924 12.974 11.489 1.00 59.19 91 LYS A N 1
ATOM 739 C CA . LYS A 1 91 ? 3.714 13.975 10.424 1.00 59.19 91 LYS A CA 1
ATOM 740 C C . LYS A 1 91 ? 2.228 14.259 10.157 1.00 59.19 91 LYS A C 1
ATOM 742 O O . LYS A 1 91 ? 1.907 15.356 9.693 1.00 59.19 91 LYS A O 1
ATOM 747 N N . TRP A 1 92 ? 1.328 13.313 10.449 1.00 64.56 92 TRP A N 1
ATOM 748 C CA . TRP A 1 92 ? -0.132 13.444 10.329 1.00 64.56 92 TRP A CA 1
ATOM 749 C C . TRP A 1 92 ? -0.703 14.471 11.282 1.00 64.56 92 TRP A C 1
ATOM 751 O O . TRP A 1 92 ? -1.559 15.252 10.865 1.00 64.56 92 TRP A O 1
ATOM 761 N N . LEU A 1 93 ? -0.248 14.462 12.538 1.00 55.44 93 LEU A N 1
ATOM 762 C CA . LEU A 1 93 ? -0.734 15.388 13.561 1.00 55.44 93 LEU A CA 1
ATOM 763 C C . LEU A 1 93 ? -0.476 16.847 13.176 1.00 55.44 93 LEU A C 1
ATOM 765 O O . LEU A 1 93 ? -1.335 17.699 13.424 1.00 55.44 93 LEU A O 1
ATOM 769 N N . ASP A 1 94 ? 0.643 17.094 12.498 1.00 56.06 94 ASP A N 1
ATOM 770 C CA . ASP A 1 94 ? 1.117 18.443 12.211 1.00 56.06 94 ASP A CA 1
ATOM 771 C C . ASP A 1 94 ? 0.652 18.988 10.849 1.00 56.06 94 ASP A C 1
ATOM 773 O O . ASP A 1 94 ? 0.401 20.187 10.739 1.00 56.06 94 ASP A O 1
ATOM 777 N N . ASN A 1 95 ? 0.487 18.147 9.814 1.00 51.75 95 ASN A N 1
ATOM 778 C CA . ASN A 1 95 ? 0.386 18.638 8.425 1.00 51.75 95 ASN A CA 1
ATOM 779 C C . ASN A 1 95 ? -0.897 18.280 7.650 1.00 51.75 95 ASN A C 1
ATOM 781 O O . ASN A 1 95 ? -1.126 18.850 6.584 1.00 51.75 95 ASN A O 1
ATOM 785 N N . TYR A 1 96 ? -1.756 17.376 8.141 1.00 55.91 96 TYR A N 1
ATOM 786 C CA . TYR A 1 96 ? -2.904 16.878 7.363 1.00 55.91 96 TYR A CA 1
ATOM 787 C C . TYR A 1 96 ? -4.234 16.985 8.127 1.00 55.91 96 TYR A C 1
ATOM 789 O O . TYR A 1 96 ? -4.741 16.012 8.684 1.00 55.91 96 TYR A O 1
ATOM 797 N N . SER A 1 97 ? -4.862 18.168 8.111 1.00 53.75 97 SER A N 1
ATOM 798 C CA . SER A 1 97 ? -6.134 18.427 8.815 1.00 53.75 97 SER A CA 1
ATOM 799 C C . SER A 1 97 ? -7.282 17.500 8.403 1.00 53.75 97 SER A C 1
ATOM 801 O O . SER A 1 97 ? -8.115 17.168 9.239 1.00 53.75 97 SER A O 1
ATOM 803 N N . ASN A 1 98 ? -7.297 17.039 7.150 1.00 51.44 98 ASN A N 1
ATOM 804 C CA . ASN A 1 98 ? -8.363 16.203 6.578 1.00 51.44 98 ASN A CA 1
ATOM 805 C C . ASN A 1 98 ? -8.365 14.766 7.138 1.00 51.44 98 ASN A C 1
ATOM 807 O O . ASN A 1 98 ? -9.334 14.033 6.975 1.00 51.44 98 ASN A O 1
ATOM 811 N N . ILE A 1 99 ? -7.276 14.350 7.797 1.00 53.28 99 ILE A N 1
ATOM 812 C CA . ILE A 1 99 ? -7.136 13.021 8.415 1.00 53.28 99 ILE A CA 1
ATOM 813 C C . ILE A 1 99 ? -7.719 13.010 9.839 1.00 53.28 99 ILE A C 1
ATOM 815 O O . ILE A 1 99 ? -8.084 11.949 10.345 1.00 53.28 99 ILE A O 1
ATOM 819 N N . LYS A 1 100 ? -7.926 14.183 10.466 1.00 58.69 100 LYS A N 1
ATOM 820 C CA . LYS A 1 100 ? -8.650 14.294 11.750 1.00 58.69 100 LYS A CA 1
ATOM 821 C C . LYS A 1 100 ? -10.078 13.738 11.660 1.00 58.69 100 LYS A C 1
ATOM 823 O O . LYS A 1 100 ? -10.603 13.288 12.681 1.00 58.69 100 LYS A O 1
ATOM 828 N N . ASP A 1 101 ? -10.636 13.711 10.448 1.00 65.75 101 ASP A N 1
ATOM 829 C CA . ASP A 1 101 ? -11.975 13.210 10.131 1.00 65.75 101 ASP A CA 1
ATOM 830 C C . ASP A 1 101 ? -12.079 11.675 10.143 1.00 65.75 101 ASP A C 1
ATOM 832 O O . ASP A 1 101 ? -13.187 11.142 10.233 1.00 65.75 101 ASP A O 1
ATOM 836 N N . LEU A 1 102 ? -10.958 10.937 10.078 1.00 72.38 102 LEU A N 1
ATOM 837 C CA . LEU A 1 102 ? -10.992 9.483 10.242 1.00 72.38 102 LEU A CA 1
ATOM 838 C C . LEU A 1 102 ? -11.337 9.123 11.690 1.00 72.38 102 LEU A C 1
ATOM 840 O O . LEU A 1 102 ? -10.826 9.705 12.652 1.00 72.38 102 LEU A O 1
ATOM 844 N N . LYS A 1 103 ? -12.211 8.126 11.849 1.00 77.69 103 LYS A N 1
ATOM 845 C CA . LYS A 1 103 ? -12.557 7.580 13.166 1.00 77.69 103 LYS A CA 1
ATOM 846 C C . LYS A 1 103 ? -11.377 6.790 13.720 1.00 77.69 103 LYS A C 1
ATOM 848 O O . LYS A 1 103 ? -10.661 6.123 12.971 1.00 77.69 103 LYS A O 1
ATOM 853 N N . LEU A 1 104 ? -11.228 6.802 15.041 1.00 76.81 104 LEU A N 1
ATOM 854 C CA . LEU A 1 104 ? -10.106 6.183 15.739 1.00 76.81 104 LEU A CA 1
ATOM 855 C C . LEU A 1 104 ? -9.798 4.724 15.316 1.00 76.81 104 LEU A C 1
ATOM 857 O 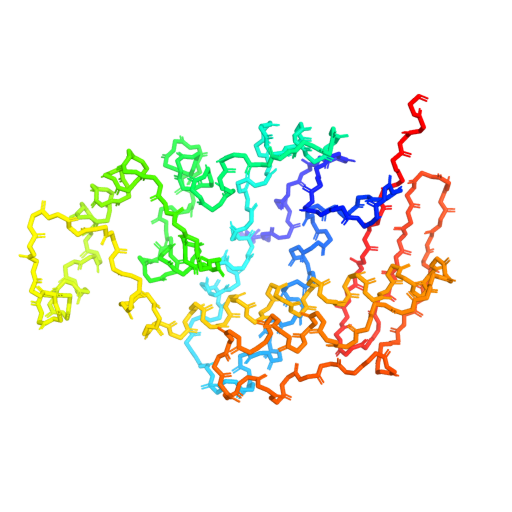O . LEU A 1 104 ? -8.621 4.441 15.108 1.00 76.81 104 LEU A O 1
ATOM 861 N N . PRO A 1 105 ? -10.773 3.815 15.086 1.00 77.00 105 PRO A N 1
ATOM 862 C CA . PRO A 1 105 ? -10.472 2.455 14.621 1.00 77.00 105 PRO A CA 1
ATOM 863 C C . PRO A 1 105 ? -9.660 2.384 13.320 1.00 77.00 105 PRO A C 1
ATOM 865 O O . PRO A 1 105 ? -8.829 1.496 13.172 1.00 77.00 105 PRO A O 1
ATOM 868 N N . TYR A 1 106 ? -9.867 3.320 12.391 1.00 80.62 106 TYR A N 1
ATOM 869 C CA . TYR A 1 106 ? -9.136 3.365 11.120 1.00 80.62 106 TYR A CA 1
ATOM 870 C C . TYR A 1 106 ? -7.714 3.895 11.312 1.00 80.62 106 TYR A C 1
ATOM 872 O O . TYR A 1 106 ? -6.782 3.398 10.693 1.00 80.62 106 TYR A O 1
ATOM 880 N N . ILE A 1 107 ? -7.534 4.867 12.213 1.00 78.50 107 ILE A N 1
ATOM 881 C CA . ILE A 1 107 ? -6.207 5.382 12.581 1.00 78.50 107 ILE A CA 1
ATOM 882 C C . ILE A 1 107 ? -5.388 4.278 13.257 1.00 78.50 107 ILE A C 1
ATOM 884 O O . ILE A 1 107 ? -4.233 4.062 12.905 1.00 78.50 107 ILE A O 1
ATOM 888 N N . LEU A 1 108 ? -6.000 3.542 14.189 1.00 77.31 108 LEU A N 1
ATOM 889 C CA . LEU A 1 108 ? -5.369 2.391 14.838 1.00 77.31 108 LEU A CA 1
ATOM 890 C C . LEU A 1 108 ? -5.010 1.300 13.831 1.00 77.31 108 LEU A C 1
ATOM 892 O O . LEU A 1 108 ? -3.943 0.703 13.941 1.00 77.31 108 LEU A O 1
ATOM 896 N N . ALA A 1 109 ? -5.870 1.071 12.835 1.00 79.94 109 ALA A N 1
ATOM 897 C CA . ALA A 1 109 ? -5.586 0.089 11.806 1.00 79.94 109 ALA A CA 1
ATOM 898 C C . ALA A 1 109 ? -4.348 0.443 10.986 1.00 79.94 109 ALA A C 1
ATOM 900 O O . ALA A 1 109 ? -3.506 -0.416 10.742 1.00 79.94 109 ALA A O 1
ATOM 901 N N . ILE A 1 110 ? -4.198 1.720 10.641 1.00 81.44 110 ILE A N 1
ATOM 902 C CA . ILE A 1 110 ? -2.995 2.204 9.981 1.00 81.44 110 ILE A CA 1
ATOM 903 C C . ILE A 1 110 ? -1.770 2.094 10.898 1.00 81.44 110 ILE A C 1
ATOM 905 O O . ILE A 1 110 ? -0.714 1.684 10.446 1.00 81.44 110 ILE A O 1
ATOM 909 N N . LEU A 1 111 ? -1.865 2.418 12.184 1.00 77.06 111 LEU A N 1
ATOM 910 C CA . LEU A 1 111 ? -0.709 2.291 13.083 1.00 77.06 111 LEU A CA 1
ATOM 911 C C . LEU A 1 111 ? -0.205 0.846 13.220 1.00 77.06 111 LEU A C 1
ATOM 913 O O . LEU A 1 111 ? 0.977 0.628 13.463 1.00 77.06 111 LEU A O 1
ATOM 917 N N . ALA A 1 112 ? -1.102 -0.125 13.065 1.00 75.06 112 ALA A N 1
ATOM 918 C CA . ALA A 1 112 ? -0.854 -1.530 13.363 1.00 75.06 112 ALA A CA 1
ATOM 919 C C . ALA A 1 112 ? -0.750 -2.432 12.123 1.00 75.06 112 ALA A C 1
ATOM 921 O O . ALA A 1 112 ? -0.701 -3.657 12.264 1.00 75.06 112 ALA A O 1
ATOM 922 N N . HIS A 1 113 ? -0.777 -1.870 10.908 1.00 79.38 113 HIS A N 1
ATOM 923 C CA . HIS A 1 113 ? -0.790 -2.699 9.699 1.00 79.38 113 HIS A CA 1
ATOM 924 C C . HIS A 1 113 ? 0.521 -3.470 9.506 1.00 79.38 113 HIS A C 1
ATOM 926 O O . HIS A 1 113 ? 0.519 -4.588 9.003 1.00 79.38 113 HIS A O 1
ATOM 932 N N . HIS A 1 114 ? 1.636 -2.981 10.032 1.00 71.75 114 HIS A N 1
ATOM 933 C CA . HIS A 1 114 ? 2.787 -3.835 10.280 1.00 71.75 114 HIS A CA 1
ATOM 934 C C . HIS A 1 114 ? 2.784 -4.267 11.754 1.00 71.75 114 HIS A C 1
ATOM 936 O O . HIS A 1 114 ? 2.522 -3.462 12.646 1.00 71.75 114 HIS A O 1
ATOM 942 N N . LYS A 1 115 ? 3.056 -5.554 12.032 1.00 62.97 115 LYS A N 1
ATOM 943 C CA . LYS A 1 115 ? 3.219 -6.098 13.401 1.00 62.97 115 LYS A CA 1
ATOM 944 C C . LYS A 1 115 ? 4.528 -5.584 14.027 1.00 62.97 115 LYS A C 1
ATOM 946 O O . LYS A 1 115 ? 5.437 -6.361 14.317 1.00 62.97 115 LYS A O 1
ATOM 951 N N . THR A 1 116 ? 4.686 -4.273 14.137 1.00 57.22 116 THR A N 1
ATOM 952 C CA . THR A 1 116 ? 5.959 -3.625 14.457 1.00 57.22 116 THR A CA 1
ATOM 953 C C . THR A 1 116 ? 5.944 -2.982 15.827 1.00 57.22 116 THR A C 1
ATOM 955 O O . THR A 1 116 ? 4.968 -2.368 16.234 1.00 57.22 116 THR A O 1
ATOM 958 N N . LEU A 1 117 ? 7.081 -3.085 16.513 1.00 51.84 117 LEU A N 1
ATOM 959 C CA . LEU A 1 117 ? 7.337 -2.365 17.752 1.00 51.84 117 LEU A CA 1
ATOM 960 C C . LEU A 1 117 ? 7.466 -0.864 17.455 1.00 51.84 117 LEU A C 1
ATOM 962 O O . LEU A 1 117 ? 8.258 -0.470 16.598 1.00 51.84 117 LEU A O 1
ATOM 966 N N . ILE A 1 118 ? 6.695 -0.055 18.177 1.00 57.81 118 ILE A N 1
ATOM 967 C CA . ILE A 1 118 ? 6.786 1.408 18.202 1.00 57.81 118 ILE A CA 1
ATOM 968 C C . ILE A 1 118 ? 7.700 1.792 19.374 1.00 57.81 118 ILE A C 1
ATOM 970 O O . ILE A 1 118 ? 7.626 1.161 20.430 1.00 57.81 118 ILE A O 1
ATOM 974 N N . ASP A 1 119 ? 8.582 2.775 19.188 1.00 56.81 119 ASP A N 1
ATOM 975 C CA . ASP A 1 119 ? 9.439 3.281 20.264 1.00 56.81 119 ASP A CA 1
ATOM 976 C C . ASP A 1 119 ? 8.632 4.030 21.342 1.00 56.81 119 ASP A C 1
ATOM 978 O O . ASP A 1 119 ? 7.523 4.507 21.090 1.00 56.81 119 ASP A O 1
ATOM 982 N N . ASP A 1 120 ? 9.192 4.139 22.548 1.00 56.72 120 ASP A N 1
ATOM 983 C CA . ASP A 1 120 ? 8.480 4.670 23.716 1.00 56.72 120 ASP A CA 1
ATOM 984 C C . ASP A 1 120 ? 8.052 6.144 23.545 1.00 56.72 120 ASP A C 1
ATOM 986 O O . ASP A 1 120 ? 6.982 6.533 24.017 1.00 56.72 120 ASP A O 1
ATOM 990 N N . GLU A 1 121 ? 8.834 6.976 22.848 1.00 60.47 121 GLU A N 1
ATOM 991 C CA . GLU A 1 121 ? 8.498 8.392 22.643 1.00 60.47 121 GLU A CA 1
ATOM 992 C C . GLU A 1 121 ? 7.316 8.546 21.677 1.00 60.47 121 GLU A C 1
ATOM 994 O O . GLU A 1 121 ? 6.337 9.239 21.982 1.00 60.47 121 GLU A O 1
ATOM 999 N N . SER A 1 122 ? 7.363 7.834 20.549 1.00 63.47 122 SER A N 1
ATOM 1000 C CA . SER A 1 122 ? 6.257 7.745 19.592 1.00 63.47 122 SER A CA 1
ATOM 1001 C C . SER A 1 122 ? 5.002 7.147 20.236 1.00 63.47 122 SER A C 1
ATOM 1003 O O . SER A 1 122 ? 3.897 7.655 20.031 1.00 63.47 122 SER A O 1
ATOM 1005 N N . ALA A 1 123 ? 5.161 6.113 21.068 1.00 65.38 123 ALA A N 1
ATOM 1006 C CA . ALA A 1 123 ? 4.077 5.483 21.814 1.00 65.38 123 ALA A CA 1
ATOM 1007 C C . ALA A 1 123 ? 3.370 6.481 22.746 1.00 65.38 123 ALA A C 1
ATOM 1009 O O . ALA A 1 123 ? 2.144 6.586 22.712 1.00 65.38 123 ALA A O 1
ATOM 1010 N N . ILE A 1 124 ? 4.120 7.285 23.509 1.00 64.25 124 ILE A N 1
ATOM 1011 C CA . ILE A 1 124 ? 3.556 8.318 24.396 1.00 64.25 124 ILE A CA 1
ATOM 1012 C C . ILE A 1 124 ? 2.747 9.355 23.603 1.00 64.25 124 ILE A C 1
ATOM 1014 O O . ILE A 1 124 ? 1.674 9.781 24.045 1.00 64.25 124 ILE A O 1
ATOM 1018 N N . LEU A 1 125 ? 3.236 9.787 22.437 1.00 63.91 125 LEU A N 1
ATOM 1019 C CA . LEU A 1 125 ? 2.519 10.740 21.583 1.00 63.91 125 LEU A CA 1
ATOM 1020 C C . LEU A 1 125 ? 1.219 10.143 21.031 1.00 63.91 125 LEU A C 1
ATOM 1022 O O . LEU A 1 125 ? 0.174 10.802 21.071 1.00 63.91 125 LEU A O 1
ATOM 1026 N N . ILE A 1 126 ? 1.268 8.887 20.581 1.00 69.06 126 ILE A N 1
ATOM 1027 C CA . ILE A 1 126 ? 0.103 8.126 20.121 1.00 69.06 126 ILE A CA 1
ATOM 1028 C C . ILE A 1 126 ? -0.934 8.001 21.240 1.00 69.06 126 ILE A C 1
ATOM 1030 O O . ILE A 1 126 ? -2.098 8.358 21.044 1.00 69.06 126 ILE A O 1
ATOM 1034 N N . GLU A 1 127 ? -0.525 7.580 22.436 1.00 66.81 127 GLU A N 1
ATOM 1035 C CA . GLU A 1 127 ? -1.419 7.436 23.587 1.00 66.81 127 GLU A CA 1
ATOM 1036 C C . GLU A 1 127 ? -2.083 8.759 23.981 1.00 66.81 127 GLU A C 1
ATOM 1038 O O . GLU A 1 127 ? -3.293 8.798 24.233 1.00 66.81 127 GLU A O 1
ATOM 1043 N N . ARG A 1 128 ? -1.320 9.860 24.002 1.00 66.75 128 ARG A N 1
ATOM 1044 C CA . ARG A 1 128 ? -1.851 11.201 24.293 1.00 66.75 128 ARG A CA 1
ATOM 1045 C C . ARG A 1 128 ? -2.882 11.636 23.261 1.00 66.75 128 ARG A C 1
ATOM 1047 O O . ARG A 1 128 ? -3.929 12.160 23.635 1.00 66.75 128 ARG A O 1
ATOM 1054 N N . PHE A 1 129 ? -2.609 11.426 21.976 1.00 72.50 129 PHE A N 1
ATOM 1055 C CA . PHE A 1 129 ? -3.555 11.757 20.914 1.00 72.50 129 PHE A CA 1
ATOM 1056 C C . PHE A 1 129 ? -4.852 10.960 21.051 1.00 72.50 129 PHE A C 1
ATOM 1058 O O . PHE A 1 129 ? -5.933 11.549 21.069 1.00 72.50 129 PHE A O 1
ATOM 1065 N N . ILE A 1 130 ? -4.742 9.638 21.196 1.00 70.25 130 ILE A N 1
ATOM 1066 C CA . ILE A 1 130 ? -5.885 8.733 21.326 1.00 70.25 130 ILE A CA 1
ATOM 1067 C C . ILE A 1 130 ? -6.745 9.132 22.528 1.00 70.25 130 ILE A C 1
ATOM 1069 O O . ILE A 1 130 ? -7.953 9.319 22.387 1.00 70.25 130 ILE A O 1
ATOM 1073 N N . SER A 1 131 ? -6.114 9.349 23.684 1.00 65.00 131 SER A N 1
ATOM 1074 C CA . SER A 1 131 ? -6.797 9.672 24.943 1.00 65.00 131 SER A CA 1
ATOM 1075 C C . SER A 1 131 ? -7.622 10.960 24.887 1.00 65.00 131 SER A C 1
ATOM 1077 O O . SER A 1 131 ? -8.590 11.106 25.635 1.00 65.00 131 SER A O 1
ATOM 1079 N N . ASN A 1 132 ? -7.265 11.884 23.993 1.00 69.12 132 ASN A N 1
ATOM 1080 C CA . ASN A 1 132 ? -7.926 13.177 23.841 1.00 69.12 132 ASN A CA 1
ATOM 1081 C C . ASN A 1 132 ? -9.091 13.170 22.839 1.00 69.12 132 ASN A C 1
ATOM 1083 O O . ASN A 1 132 ? -9.784 14.183 22.711 1.00 69.12 132 ASN A O 1
ATOM 1087 N N . ARG A 1 133 ? -9.342 12.068 22.121 1.00 69.25 133 ARG A N 1
ATOM 1088 C CA . ARG A 1 133 ? -10.447 12.011 21.156 1.00 69.25 133 ARG A CA 1
ATOM 1089 C C . ARG A 1 133 ? -11.789 11.690 21.817 1.00 69.25 133 ARG A C 1
ATOM 1091 O O . ARG A 1 133 ? -11.876 10.999 22.826 1.00 69.25 133 ARG A O 1
ATOM 1098 N N . SER A 1 134 ? -12.881 12.175 21.233 1.00 67.50 134 SER A N 1
ATOM 1099 C CA . SER A 1 134 ? -14.237 11.901 21.731 1.00 67.50 134 SER A CA 1
ATOM 1100 C C . SER A 1 134 ? -14.699 10.470 21.434 1.00 67.50 134 SER A C 1
ATOM 1102 O O . SER A 1 134 ? -15.349 9.849 22.275 1.00 67.50 134 SER A O 1
ATOM 1104 N N . ASP A 1 135 ? -14.315 9.922 20.279 1.00 64.44 135 ASP A N 1
ATOM 1105 C CA . ASP A 1 135 ? -14.591 8.543 19.859 1.00 64.44 135 ASP A CA 1
ATOM 1106 C C . ASP A 1 135 ? -13.746 7.498 20.612 1.00 64.44 135 ASP A C 1
ATOM 1108 O O . ASP A 1 135 ? -14.100 6.319 20.633 1.00 64.44 135 ASP A O 1
ATOM 1112 N N . TRP A 1 136 ? -12.698 7.925 21.323 1.00 61.78 136 TRP A N 1
ATOM 1113 C CA . TRP A 1 136 ? -11.947 7.083 22.258 1.00 61.78 136 TRP A CA 1
ATOM 1114 C C . TRP A 1 136 ? -12.789 6.595 23.431 1.00 61.78 136 TRP A C 1
ATOM 1116 O O . TRP A 1 136 ? -12.713 5.421 23.779 1.00 61.78 136 TRP A O 1
ATOM 1126 N N . LYS A 1 137 ? -13.641 7.450 24.011 1.00 56.75 137 LYS A N 1
ATOM 1127 C CA . LYS A 1 137 ? -14.465 7.081 25.178 1.00 56.75 137 LYS A CA 1
ATOM 1128 C C . LYS A 1 137 ? -15.423 5.916 24.891 1.00 56.75 137 LYS A C 1
ATOM 1130 O O . LYS A 1 137 ? -15.830 5.206 25.804 1.00 56.75 137 LYS A O 1
ATOM 1135 N N . ILE A 1 138 ? -15.770 5.716 23.618 1.00 56.59 138 ILE A N 1
ATOM 1136 C CA . ILE A 1 138 ? -16.612 4.609 23.144 1.00 56.59 138 ILE A CA 1
ATOM 1137 C C . ILE A 1 138 ? -15.810 3.297 23.105 1.00 56.59 138 ILE A C 1
ATOM 1139 O O . ILE A 1 138 ? -16.343 2.233 23.411 1.00 56.59 138 ILE A O 1
ATOM 1143 N N . LEU A 1 139 ? -14.520 3.368 22.769 1.00 52.22 139 LEU A N 1
ATOM 1144 C CA . LEU A 1 139 ? -13.601 2.226 22.738 1.00 52.22 139 LEU A CA 1
ATOM 1145 C C . LEU A 1 139 ? -13.028 1.898 24.126 1.00 52.22 139 LEU A C 1
ATOM 1147 O O . LEU A 1 139 ? -12.809 0.728 24.439 1.00 52.22 139 LEU A O 1
ATOM 1151 N N . SER A 1 140 ? -12.853 2.902 24.992 1.00 48.72 140 SER A N 1
ATOM 1152 C CA . SER A 1 140 ? -12.229 2.752 26.311 1.00 48.72 140 SER A CA 1
ATOM 1153 C C . SER A 1 140 ? -13.020 1.850 27.267 1.00 48.72 140 SER A C 1
ATOM 1155 O O . SER A 1 140 ? -12.430 1.216 28.137 1.00 48.72 140 SER A O 1
ATOM 1157 N N . GLY A 1 141 ? -14.345 1.748 27.093 1.00 42.44 141 GLY A N 1
ATOM 1158 C CA . GLY A 1 141 ? -15.188 0.826 27.866 1.00 42.44 141 GLY A CA 1
ATOM 1159 C C . GLY A 1 141 ? -14.845 -0.652 27.640 1.00 42.44 141 GLY A C 1
ATOM 1160 O O . GLY A 1 141 ? -14.938 -1.436 28.573 1.00 42.44 141 GLY A O 1
ATOM 1161 N N . LYS A 1 142 ? -14.376 -1.016 26.435 1.00 42.12 142 LYS A N 1
ATOM 1162 C CA . LYS A 1 142 ? -13.860 -2.362 26.115 1.00 42.12 142 LYS A CA 1
ATOM 1163 C C . LYS A 1 142 ? -12.356 -2.500 26.386 1.00 42.12 142 LYS A C 1
ATOM 1165 O O . LYS A 1 142 ? -11.883 -3.585 26.696 1.00 42.12 142 LYS A O 1
ATOM 1170 N N . TRP A 1 143 ? -11.610 -1.398 26.293 1.00 41.75 143 TRP A N 1
ATOM 1171 C CA . TRP A 1 143 ? -10.169 -1.327 26.573 1.00 41.75 143 TRP A CA 1
ATOM 1172 C C . TRP A 1 143 ? -9.826 -1.634 28.041 1.00 41.75 143 TRP A C 1
ATOM 1174 O O . TRP A 1 143 ? -8.825 -2.286 28.326 1.00 41.75 143 TRP A O 1
ATOM 1184 N N . LEU A 1 144 ? -10.646 -1.158 28.986 1.00 35.41 144 LEU A N 1
ATOM 1185 C CA . LEU A 1 144 ? -10.392 -1.295 30.427 1.00 35.41 144 LEU A CA 1
ATOM 1186 C C . LEU A 1 144 ? -10.659 -2.705 30.983 1.00 35.41 144 LEU A C 1
ATOM 1188 O O . LEU A 1 144 ? -10.076 -3.054 32.004 1.00 35.41 144 LEU A O 1
ATOM 1192 N N . GLU A 1 145 ? -11.496 -3.519 30.335 1.00 35.66 145 GLU A N 1
ATOM 1193 C CA . GLU A 1 145 ? -11.755 -4.904 30.771 1.00 35.66 145 GLU A CA 1
ATOM 1194 C C . GLU A 1 145 ? -10.627 -5.876 30.398 1.00 35.66 145 GLU A C 1
ATOM 1196 O O . GLU A 1 145 ? -10.446 -6.889 31.070 1.00 35.66 145 GLU A O 1
ATOM 1201 N N . ILE A 1 146 ? -9.863 -5.572 29.345 1.00 36.56 146 ILE A N 1
ATOM 1202 C CA . ILE A 1 146 ? -8.882 -6.500 28.762 1.00 36.56 146 ILE A CA 1
ATOM 1203 C C . ILE A 1 146 ? -7.483 -6.314 29.373 1.00 36.56 146 ILE A C 1
ATOM 1205 O O . ILE A 1 146 ? -6.743 -7.284 29.512 1.00 36.56 146 ILE A O 1
ATOM 1209 N N . VAL A 1 147 ? -7.114 -5.103 29.810 1.00 38.69 147 VAL A N 1
ATOM 1210 C CA . VAL A 1 147 ? -5.729 -4.809 30.218 1.00 38.69 147 VAL A CA 1
ATOM 1211 C C . VAL A 1 147 ? -5.581 -4.692 31.741 1.00 38.69 147 VAL A C 1
ATOM 1213 O O . VAL A 1 147 ? -5.834 -3.638 32.327 1.00 38.69 147 VAL A O 1
ATOM 1216 N N . LYS A 1 148 ? -5.052 -5.736 32.396 1.00 36.88 148 LYS A N 1
ATOM 1217 C CA . LYS A 1 148 ? -4.355 -5.567 33.686 1.00 36.88 148 LYS A CA 1
ATOM 1218 C C . LYS A 1 148 ? -2.990 -4.937 33.406 1.00 36.88 148 LYS A C 1
ATOM 1220 O O . LYS A 1 148 ? -2.078 -5.623 32.969 1.00 36.88 148 LYS A O 1
ATOM 1225 N N . ARG A 1 149 ? -2.851 -3.633 33.646 1.00 41.31 149 ARG A N 1
ATOM 1226 C CA . ARG A 1 149 ? -1.587 -2.910 33.438 1.00 41.31 149 ARG A CA 1
ATOM 1227 C C . ARG A 1 149 ? -0.646 -3.111 34.624 1.00 41.31 149 ARG A C 1
ATOM 1229 O O . ARG A 1 149 ? -0.991 -2.710 35.737 1.00 41.31 149 ARG A O 1
ATOM 1236 N N . THR A 1 150 ? 0.552 -3.639 34.385 1.00 39.00 150 THR A N 1
ATOM 1237 C CA . THR A 1 150 ? 1.717 -3.340 35.225 1.00 39.00 150 THR A CA 1
ATOM 1238 C C . THR A 1 150 ? 2.554 -2.239 34.572 1.00 39.00 150 THR A C 1
ATOM 1240 O O . THR A 1 150 ? 2.528 -2.030 33.365 1.00 39.00 150 THR A O 1
ATOM 1243 N N . THR A 1 151 ? 3.249 -1.447 35.386 1.00 41.06 151 THR A N 1
ATOM 1244 C CA . THR A 1 151 ? 3.946 -0.200 35.008 1.00 41.06 151 THR A CA 1
ATOM 1245 C C . THR A 1 151 ? 5.203 -0.392 34.143 1.00 41.06 151 THR A C 1
ATOM 1247 O O . THR A 1 151 ? 6.038 0.503 34.084 1.00 41.06 151 THR A O 1
ATOM 1250 N N . ALA A 1 152 ? 5.361 -1.544 33.491 1.00 37.16 152 ALA A N 1
ATOM 1251 C CA . ALA A 1 152 ? 6.531 -1.894 32.682 1.00 37.16 152 ALA A CA 1
ATOM 1252 C C . ALA A 1 152 ? 6.176 -2.364 31.257 1.00 37.16 152 ALA A C 1
ATOM 1254 O O . ALA A 1 152 ? 7.069 -2.749 30.502 1.00 37.16 152 ALA A O 1
ATOM 1255 N N . ASP A 1 153 ? 4.896 -2.331 30.879 1.00 38.94 153 ASP A N 1
ATOM 1256 C CA . ASP A 1 153 ? 4.419 -3.033 29.691 1.00 38.94 153 ASP A CA 1
ATOM 1257 C C . ASP A 1 153 ? 4.235 -2.084 28.503 1.00 38.94 153 ASP A C 1
ATOM 1259 O O . ASP A 1 153 ? 3.457 -1.129 28.539 1.00 38.94 153 ASP A O 1
ATOM 1263 N N . ARG A 1 154 ? 4.995 -2.380 27.443 1.00 44.16 154 ARG A N 1
ATOM 1264 C CA . ARG A 1 154 ? 4.882 -1.823 26.088 1.00 44.16 154 ARG A CA 1
ATOM 1265 C C . ARG A 1 154 ? 3.434 -1.920 25.590 1.00 44.16 154 ARG A C 1
ATOM 1267 O O . ARG A 1 154 ? 2.697 -2.793 26.040 1.00 44.16 154 ARG A O 1
ATOM 1274 N N . ILE A 1 155 ? 3.048 -1.072 24.628 1.00 45.62 155 ILE A N 1
ATOM 1275 C CA . ILE A 1 155 ? 1.717 -1.117 23.993 1.00 45.62 155 ILE A CA 1
ATOM 1276 C C . ILE A 1 155 ? 1.410 -2.558 23.557 1.00 45.62 155 ILE A C 1
ATOM 1278 O O . ILE A 1 155 ? 2.059 -3.105 22.662 1.00 45.62 155 ILE A O 1
ATOM 1282 N N . ASP A 1 156 ? 0.429 -3.169 24.218 1.00 45.34 156 ASP A N 1
ATOM 1283 C CA . ASP A 1 156 ? -0.029 -4.518 23.922 1.00 45.34 156 ASP A CA 1
ATOM 1284 C C . ASP A 1 156 ? -0.787 -4.517 22.587 1.00 45.34 156 ASP A C 1
ATOM 1286 O O . ASP A 1 156 ? -1.834 -3.882 22.429 1.00 45.34 156 ASP A O 1
ATOM 1290 N N . HIS A 1 157 ? -0.210 -5.204 21.602 1.00 48.31 157 HIS A N 1
ATOM 1291 C CA . HIS A 1 157 ? -0.763 -5.310 20.258 1.00 48.31 157 HIS A CA 1
ATOM 1292 C C . HIS A 1 157 ? -1.878 -6.365 20.167 1.00 48.31 157 HIS A C 1
ATOM 1294 O O . HIS A 1 157 ? -2.562 -6.402 19.146 1.00 48.31 157 HIS A O 1
ATOM 1300 N N . GLU A 1 158 ? -2.131 -7.177 21.205 1.00 45.59 158 GLU A N 1
ATOM 1301 C CA . GLU A 1 158 ? -3.235 -8.153 21.209 1.00 45.59 158 GLU A CA 1
ATOM 1302 C C . GLU A 1 158 ? -4.605 -7.482 21.027 1.00 45.59 158 GLU A C 1
ATOM 1304 O O . GLU A 1 158 ? -5.480 -8.017 20.348 1.00 45.59 158 GLU A O 1
ATOM 1309 N N . PHE A 1 159 ? -4.774 -6.255 21.530 1.00 49.91 159 PHE A N 1
ATOM 1310 C CA . PHE A 1 159 ? -5.978 -5.452 21.297 1.00 49.91 159 PHE A CA 1
ATOM 1311 C C . PHE A 1 159 ? -6.134 -5.023 19.829 1.00 49.91 159 PHE A C 1
ATOM 1313 O O . PHE A 1 159 ? -7.242 -5.016 19.288 1.00 49.91 159 PHE A O 1
ATOM 1320 N N . LEU A 1 160 ? -5.028 -4.667 19.172 1.00 52.53 160 LEU A N 1
ATOM 1321 C CA . LEU A 1 160 ? -5.021 -4.270 17.764 1.00 52.53 160 LEU A CA 1
ATOM 1322 C C . LEU A 1 160 ? -5.365 -5.476 16.872 1.00 52.53 160 LEU A C 1
ATOM 1324 O O . LEU A 1 160 ? -6.131 -5.344 15.923 1.00 52.53 160 LEU A O 1
ATOM 1328 N N . LEU A 1 161 ? -4.934 -6.683 17.246 1.00 49.62 161 LEU A N 1
ATOM 1329 C CA . LEU A 1 161 ? -5.299 -7.919 16.544 1.00 49.62 161 LEU A CA 1
ATOM 1330 C C . LEU A 1 161 ? -6.814 -8.221 16.548 1.00 49.62 161 LEU A C 1
ATOM 1332 O O . LEU A 1 161 ? -7.260 -9.045 15.758 1.00 49.62 161 LEU A O 1
ATOM 1336 N N . ALA A 1 162 ? -7.619 -7.555 17.385 1.00 52.66 162 ALA A N 1
ATOM 1337 C CA . ALA A 1 162 ? -9.070 -7.745 17.442 1.00 52.66 162 ALA A CA 1
ATOM 1338 C C . ALA A 1 162 ? -9.872 -6.831 16.491 1.00 52.66 162 ALA A C 1
ATOM 1340 O O . ALA A 1 162 ? -11.104 -6.917 16.458 1.00 52.66 162 ALA A O 1
ATOM 1341 N N . LEU A 1 163 ? -9.225 -5.929 15.740 1.00 67.81 163 LEU A N 1
ATOM 1342 C CA . LEU A 1 163 ? -9.913 -5.038 14.801 1.00 67.81 163 LEU A CA 1
ATOM 1343 C C . LEU A 1 163 ? -9.911 -5.636 13.384 1.00 67.81 163 LEU A C 1
ATOM 1345 O O . LEU A 1 163 ? -8.855 -5.668 12.753 1.00 67.81 163 LEU A O 1
ATOM 1349 N N . PRO A 1 164 ? -11.082 -5.974 12.799 1.00 76.81 164 PRO A N 1
ATOM 1350 C CA . PRO A 1 164 ? -11.165 -6.479 11.422 1.00 76.81 164 PRO A CA 1
ATOM 1351 C C . PRO A 1 164 ? -10.523 -5.548 10.382 1.00 76.81 164 PRO A C 1
ATOM 1353 O O . PRO A 1 164 ? -10.061 -5.988 9.335 1.00 76.81 164 PRO A O 1
ATOM 1356 N N . LEU A 1 165 ? -10.471 -4.245 10.678 1.00 81.50 165 LEU A N 1
ATOM 1357 C CA . LEU A 1 165 ? -9.829 -3.233 9.838 1.00 81.50 165 LEU A CA 1
ATOM 1358 C C . LEU A 1 165 ? -8.321 -3.464 9.661 1.00 81.50 165 LEU A C 1
ATOM 1360 O O . LEU A 1 165 ? -7.794 -3.145 8.598 1.00 81.50 165 LEU A O 1
ATOM 1364 N N . ILE A 1 166 ? -7.641 -4.022 10.668 1.00 79.94 166 ILE A N 1
ATOM 1365 C CA . ILE A 1 166 ? -6.209 -4.335 10.592 1.00 79.94 166 ILE A CA 1
ATOM 1366 C C . ILE A 1 166 ? -5.985 -5.491 9.634 1.00 79.94 166 ILE A C 1
ATOM 1368 O O . ILE A 1 166 ? -5.156 -5.378 8.738 1.00 79.94 166 ILE A O 1
ATOM 1372 N N . ASP A 1 167 ? -6.766 -6.560 9.757 1.00 78.31 167 ASP A N 1
ATOM 1373 C CA . ASP A 1 167 ? -6.672 -7.701 8.848 1.00 78.31 167 ASP A CA 1
ATOM 1374 C C . ASP A 1 167 ? -7.024 -7.314 7.405 1.00 78.31 167 ASP A C 1
ATOM 1376 O O . ASP A 1 167 ? -6.323 -7.722 6.477 1.00 78.31 167 ASP A O 1
ATOM 1380 N N . ILE A 1 168 ? -8.033 -6.455 7.203 1.00 85.31 168 ILE A N 1
ATOM 1381 C CA . ILE A 1 168 ? -8.351 -5.884 5.883 1.00 85.31 168 ILE A CA 1
ATOM 1382 C C . ILE A 1 168 ? -7.140 -5.136 5.319 1.00 85.31 168 ILE A C 1
ATOM 1384 O O . ILE A 1 168 ? -6.716 -5.426 4.199 1.00 85.31 168 ILE A O 1
ATOM 1388 N N . LEU A 1 169 ? -6.582 -4.186 6.080 1.00 87.50 169 LEU A N 1
ATOM 1389 C CA . LEU A 1 169 ? -5.483 -3.340 5.612 1.00 87.50 169 LEU A CA 1
ATOM 1390 C C . LEU A 1 169 ? -4.219 -4.156 5.317 1.00 87.50 169 LEU A C 1
ATOM 1392 O O . LEU A 1 169 ? -3.586 -3.979 4.280 1.00 87.50 169 LEU A O 1
ATOM 1396 N N . ARG A 1 170 ? -3.894 -5.102 6.197 1.00 82.94 170 ARG A N 1
ATOM 1397 C CA . ARG A 1 170 ? -2.764 -6.021 6.032 1.00 82.94 170 ARG A CA 1
ATOM 1398 C C . ARG A 1 170 ? -2.907 -6.875 4.790 1.00 82.94 170 ARG A C 1
ATOM 1400 O O . ARG A 1 170 ? -1.953 -7.033 4.038 1.00 82.94 170 ARG A O 1
ATOM 1407 N N . THR A 1 171 ? -4.102 -7.401 4.555 1.00 82.31 171 THR A N 1
ATOM 1408 C CA . THR A 1 171 ? -4.355 -8.238 3.384 1.00 82.31 171 THR A CA 1
ATOM 1409 C C . THR A 1 171 ? -4.166 -7.451 2.098 1.00 82.31 171 THR A C 1
ATOM 1411 O O . THR A 1 171 ? -3.453 -7.915 1.213 1.00 82.31 171 THR A O 1
ATOM 1414 N N . VAL A 1 172 ? -4.767 -6.260 1.982 1.00 89.38 172 VAL A N 1
ATOM 1415 C CA . VAL A 1 172 ? -4.629 -5.464 0.751 1.00 89.38 172 VAL A CA 1
ATOM 1416 C C . VAL A 1 172 ? -3.174 -5.068 0.494 1.00 89.38 172 VAL A C 1
ATOM 1418 O O . VAL A 1 172 ? -2.725 -5.170 -0.646 1.00 89.38 172 VAL A O 1
ATOM 1421 N N . ASP A 1 173 ? -2.426 -4.697 1.538 1.00 88.38 173 ASP A N 1
ATOM 1422 C CA . ASP A 1 173 ? -1.019 -4.303 1.422 1.00 88.38 173 ASP A CA 1
ATOM 1423 C C . ASP A 1 173 ? -0.114 -5.479 1.012 1.00 88.38 173 ASP A C 1
ATOM 1425 O O . ASP A 1 173 ? 0.710 -5.362 0.097 1.00 88.38 173 ASP A O 1
ATOM 1429 N N . ILE A 1 174 ? -0.315 -6.658 1.609 1.00 83.62 174 ILE A N 1
ATOM 1430 C CA . ILE A 1 174 ? 0.446 -7.862 1.254 1.00 83.62 174 ILE A CA 1
ATOM 1431 C C . ILE A 1 174 ? 0.111 -8.312 -0.175 1.00 83.62 174 ILE A C 1
ATOM 1433 O O . ILE A 1 174 ? 1.025 -8.637 -0.935 1.00 83.62 174 ILE A O 1
ATOM 1437 N N . LEU A 1 175 ? -1.166 -8.311 -0.577 1.00 85.38 175 LEU A N 1
ATOM 1438 C CA . LEU A 1 175 ? -1.568 -8.684 -1.940 1.00 85.38 175 LEU A CA 1
ATOM 1439 C C . LEU A 1 175 ? -0.990 -7.734 -2.987 1.00 85.38 175 LEU A C 1
ATOM 1441 O O . LEU A 1 175 ? -0.488 -8.196 -4.016 1.00 85.38 175 LEU A O 1
ATOM 1445 N N . ALA A 1 176 ? -1.008 -6.427 -2.719 1.00 89.19 176 ALA A N 1
ATOM 1446 C CA . ALA A 1 176 ? -0.385 -5.440 -3.589 1.00 89.19 176 ALA A CA 1
ATOM 1447 C C . ALA A 1 176 ? 1.131 -5.662 -3.686 1.00 89.19 176 ALA A C 1
ATOM 1449 O O . ALA A 1 176 ? 1.682 -5.722 -4.783 1.00 89.19 176 ALA A O 1
ATOM 1450 N N . SER A 1 177 ? 1.799 -5.886 -2.552 1.00 86.44 177 SER A N 1
ATOM 1451 C CA . SER A 1 177 ? 3.235 -6.176 -2.499 1.00 86.44 177 SER A CA 1
ATOM 1452 C C . SER A 1 177 ? 3.637 -7.419 -3.264 1.00 86.44 177 SER A C 1
ATOM 1454 O O . SER A 1 177 ? 4.565 -7.371 -4.068 1.00 86.44 177 SER A O 1
ATOM 1456 N N . PHE A 1 178 ? 2.909 -8.509 -3.066 1.00 84.00 178 PHE A N 1
ATOM 1457 C CA . PHE A 1 178 ? 3.156 -9.744 -3.784 1.00 84.00 178 PHE A CA 1
ATOM 1458 C C . PHE A 1 178 ? 2.931 -9.595 -5.289 1.00 84.00 178 PHE A C 1
ATOM 1460 O O . PHE A 1 178 ? 3.752 -10.045 -6.088 1.00 84.00 178 PHE A O 1
ATOM 1467 N N . THR A 1 179 ? 1.829 -8.950 -5.677 1.00 86.75 179 THR A N 1
ATOM 1468 C CA . THR A 1 179 ? 1.465 -8.769 -7.086 1.00 86.75 179 THR A CA 1
ATOM 1469 C C . THR A 1 179 ? 2.496 -7.904 -7.807 1.00 86.75 179 THR A C 1
ATOM 1471 O O . THR A 1 179 ? 2.977 -8.295 -8.869 1.00 86.75 179 THR A O 1
ATOM 1474 N N . SER A 1 180 ? 2.888 -6.778 -7.205 1.00 89.06 180 SER A N 1
ATOM 1475 C CA . SER A 1 180 ? 3.914 -5.883 -7.747 1.00 89.06 180 SER A CA 1
ATOM 1476 C C . SER A 1 180 ? 5.273 -6.582 -7.888 1.00 89.06 180 SER A C 1
ATOM 1478 O O . SER A 1 180 ? 5.887 -6.525 -8.952 1.00 89.06 180 SER A O 1
ATOM 1480 N N . GLU A 1 181 ? 5.724 -7.326 -6.875 1.00 86.12 181 GLU A N 1
ATOM 1481 C CA . GLU A 1 181 ? 6.988 -8.072 -6.953 1.00 86.12 181 GLU A CA 1
ATOM 1482 C C . GLU A 1 181 ? 6.940 -9.171 -8.026 1.00 86.12 181 GLU A C 1
ATOM 1484 O O . GLU A 1 181 ? 7.867 -9.319 -8.820 1.00 86.12 181 GLU A O 1
ATOM 1489 N N . THR A 1 182 ? 5.842 -9.924 -8.102 1.00 84.44 182 THR A N 1
ATOM 1490 C CA . THR A 1 182 ? 5.711 -11.018 -9.074 1.00 84.44 182 THR A CA 1
ATOM 1491 C C . THR A 1 182 ? 5.737 -10.497 -10.508 1.00 84.44 182 THR A C 1
ATOM 1493 O O . THR A 1 182 ? 6.436 -11.050 -11.357 1.00 84.44 182 THR A O 1
ATOM 1496 N N . ILE A 1 183 ? 5.012 -9.409 -10.776 1.00 87.31 183 ILE A N 1
ATOM 1497 C CA . ILE A 1 183 ? 4.988 -8.764 -12.092 1.00 87.31 183 ILE A CA 1
ATOM 1498 C C . ILE A 1 183 ? 6.378 -8.253 -12.466 1.00 87.31 183 ILE A C 1
ATOM 1500 O O . ILE A 1 183 ? 6.822 -8.475 -13.592 1.00 87.31 183 ILE A O 1
ATOM 1504 N N . PHE A 1 184 ? 7.095 -7.638 -11.523 1.00 88.62 184 PHE A N 1
ATOM 1505 C CA . PHE A 1 184 ? 8.473 -7.203 -11.731 1.00 88.62 184 PHE A CA 1
ATOM 1506 C C . PHE A 1 184 ? 9.393 -8.361 -12.156 1.00 88.62 184 PHE A C 1
ATOM 1508 O O . PHE A 1 184 ? 10.140 -8.240 -13.133 1.00 88.62 184 PHE A O 1
ATOM 1515 N N . LEU A 1 185 ? 9.341 -9.497 -11.456 1.00 86.06 185 LEU A N 1
ATOM 1516 C CA . LEU A 1 185 ? 10.194 -10.651 -11.755 1.00 86.06 185 LEU A CA 1
ATOM 1517 C C . LEU A 1 185 ? 9.880 -11.260 -13.120 1.00 86.06 185 LEU A C 1
ATOM 1519 O O . LEU A 1 185 ? 10.801 -11.545 -13.886 1.00 86.06 185 LEU A O 1
ATOM 1523 N N . GLN A 1 186 ? 8.592 -11.410 -13.444 1.00 85.69 186 GLN A N 1
ATOM 1524 C CA . GLN A 1 186 ? 8.163 -11.932 -14.741 1.00 85.69 186 GLN A CA 1
ATOM 1525 C C . GLN A 1 186 ? 8.544 -10.975 -15.881 1.00 85.69 186 GLN A C 1
ATOM 1527 O O . GLN A 1 186 ? 9.082 -11.418 -16.892 1.00 85.69 186 GLN A O 1
ATOM 1532 N N . TYR A 1 187 ? 8.359 -9.663 -15.704 1.00 87.31 187 TYR A N 1
ATOM 1533 C CA . TYR A 1 187 ? 8.766 -8.652 -16.686 1.00 87.31 187 TYR A CA 1
ATOM 1534 C C . TYR A 1 187 ? 10.286 -8.634 -16.917 1.00 87.31 187 TYR A C 1
ATOM 1536 O O . TYR A 1 187 ? 10.745 -8.519 -18.052 1.00 87.31 187 TYR A O 1
ATOM 1544 N N . THR A 1 188 ? 11.083 -8.789 -15.856 1.00 87.31 188 THR A N 1
ATOM 1545 C CA . THR A 1 188 ? 12.554 -8.802 -15.947 1.00 87.31 188 THR A CA 1
ATOM 1546 C C . THR A 1 188 ? 13.148 -10.170 -16.290 1.00 87.31 188 THR A C 1
ATOM 1548 O O . THR A 1 188 ? 14.372 -10.300 -16.342 1.00 87.31 188 THR A O 1
ATOM 1551 N N . ASN A 1 189 ? 12.316 -11.189 -16.544 1.00 85.44 189 ASN A N 1
ATOM 1552 C CA . ASN A 1 189 ? 12.732 -12.580 -16.752 1.00 85.44 189 ASN A CA 1
ATOM 1553 C C . ASN A 1 189 ? 13.669 -13.107 -15.641 1.00 85.44 189 ASN A C 1
ATOM 1555 O O . ASN A 1 189 ? 14.560 -13.922 -15.897 1.00 85.44 189 ASN A O 1
ATOM 1559 N N . LYS A 1 190 ? 13.502 -12.625 -14.403 1.00 78.81 190 LYS A N 1
ATOM 1560 C CA . LYS A 1 190 ? 14.254 -13.096 -13.233 1.00 78.81 190 LYS A CA 1
ATOM 1561 C C . LYS A 1 190 ? 13.591 -14.367 -12.674 1.00 78.81 190 LYS A C 1
ATOM 1563 O O . LYS A 1 190 ? 12.374 -14.513 -12.783 1.00 78.81 190 LYS A O 1
ATOM 1568 N N . PRO A 1 191 ? 14.362 -15.306 -12.089 1.00 67.25 191 PRO A N 1
ATOM 1569 C CA . PRO A 1 191 ? 13.794 -16.517 -11.500 1.00 67.25 191 PRO A CA 1
ATOM 1570 C C . PRO A 1 191 ? 12.753 -16.160 -10.432 1.00 67.25 191 PRO A C 1
ATOM 1572 O O . PRO A 1 191 ? 12.980 -15.255 -9.629 1.00 67.25 191 PRO A O 1
ATOM 1575 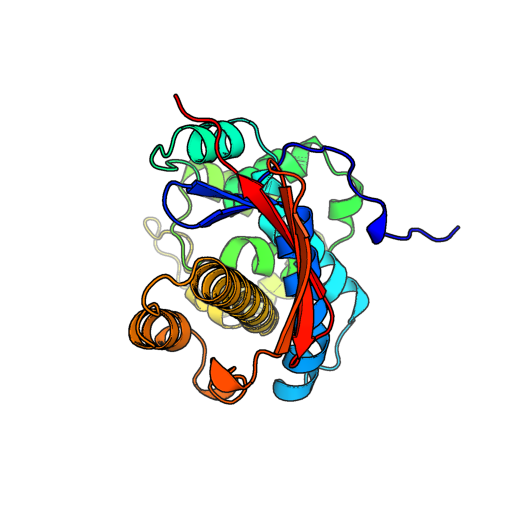N N . GLU A 1 192 ? 11.622 -16.873 -10.433 1.00 62.16 192 GLU A N 1
ATOM 1576 C CA . GLU A 1 192 ? 10.503 -16.609 -9.524 1.00 62.16 192 GLU A CA 1
ATOM 1577 C C . GLU A 1 192 ? 10.967 -16.582 -8.061 1.00 62.16 192 GLU A C 1
ATOM 1579 O O . GLU A 1 192 ? 11.648 -17.498 -7.580 1.00 62.16 192 GLU A O 1
ATOM 1584 N N . ILE A 1 193 ? 10.549 -15.551 -7.320 1.00 53.88 193 ILE A N 1
ATOM 1585 C CA . ILE A 1 193 ? 10.603 -15.593 -5.865 1.00 53.88 193 ILE A CA 1
ATOM 1586 C C . ILE A 1 193 ? 9.707 -16.749 -5.439 1.00 53.88 193 ILE A C 1
ATOM 1588 O O . ILE A 1 193 ? 8.498 -16.755 -5.669 1.00 53.88 193 ILE A O 1
ATOM 1592 N N . LYS A 1 194 ? 10.338 -17.758 -4.834 1.00 50.03 194 LYS A N 1
ATOM 1593 C CA . LYS A 1 194 ? 9.665 -18.943 -4.317 1.00 50.03 194 LYS A CA 1
ATOM 1594 C C . LYS A 1 194 ? 8.480 -18.507 -3.454 1.00 50.03 194 LYS A C 1
ATOM 1596 O O . LYS A 1 194 ? 8.646 -17.749 -2.497 1.00 50.03 194 LYS A O 1
ATOM 1601 N N . LYS A 1 195 ? 7.322 -19.088 -3.766 1.00 50.91 195 LYS A N 1
ATOM 1602 C CA . LYS A 1 195 ? 6.060 -19.165 -3.007 1.00 50.91 195 LYS A CA 1
ATOM 1603 C C . LYS A 1 195 ? 6.194 -19.084 -1.467 1.00 50.91 195 LYS A C 1
ATOM 1605 O O . LYS A 1 195 ? 5.309 -18.562 -0.801 1.00 50.91 195 LYS A O 1
ATOM 1610 N N . SER A 1 196 ? 7.328 -19.518 -0.910 1.00 48.25 196 SER A N 1
ATOM 1611 C CA . SER A 1 196 ? 7.667 -19.498 0.516 1.00 48.25 196 SER A CA 1
ATOM 1612 C C . SER A 1 196 ? 7.684 -18.119 1.189 1.00 48.25 196 SER A C 1
ATOM 1614 O O . SER A 1 196 ? 7.326 -18.045 2.358 1.00 48.25 196 SER A O 1
ATOM 1616 N N . LEU A 1 197 ? 8.099 -17.031 0.519 1.00 48.19 197 LEU A N 1
ATOM 1617 C CA . LEU A 1 197 ? 8.088 -15.691 1.151 1.00 48.19 197 LEU A CA 1
ATOM 1618 C C . LEU A 1 197 ? 6.658 -15.162 1.325 1.00 48.19 197 LEU A C 1
ATOM 1620 O O . LEU A 1 197 ? 6.336 -14.544 2.337 1.00 48.19 197 LEU A O 1
ATOM 1624 N N . TYR A 1 198 ? 5.794 -15.474 0.362 1.00 54.25 198 TYR A N 1
ATOM 1625 C CA . TYR A 1 198 ? 4.373 -15.156 0.403 1.00 54.25 198 TYR A CA 1
ATOM 1626 C C . TYR A 1 198 ? 3.630 -16.003 1.442 1.00 54.25 198 TYR A C 1
ATOM 1628 O O . TYR A 1 198 ? 2.919 -15.460 2.281 1.00 54.25 198 TYR A O 1
ATOM 1636 N N . GLU A 1 199 ? 3.855 -17.320 1.454 1.00 54.66 199 GLU A N 1
ATOM 1637 C CA . GLU A 1 199 ? 3.275 -18.225 2.455 1.00 54.66 199 GLU A CA 1
ATOM 1638 C C . GLU A 1 199 ? 3.727 -17.864 3.884 1.00 54.66 199 GLU A C 1
ATOM 1640 O O . GLU A 1 199 ? 2.922 -17.935 4.811 1.00 54.66 199 GLU A O 1
ATOM 1645 N N . ALA A 1 200 ? 4.970 -17.397 4.068 1.00 51.81 200 ALA A N 1
ATOM 1646 C CA . ALA A 1 200 ? 5.455 -16.889 5.352 1.00 51.81 200 ALA A CA 1
ATOM 1647 C C . ALA A 1 200 ? 4.760 -15.578 5.766 1.00 51.81 200 ALA A C 1
ATOM 1649 O O . ALA A 1 200 ? 4.288 -15.484 6.897 1.00 51.81 200 ALA A O 1
ATOM 1650 N N . ALA A 1 201 ? 4.620 -14.602 4.861 1.00 55.41 201 ALA A N 1
ATOM 1651 C CA . ALA A 1 201 ? 3.917 -13.344 5.146 1.00 55.41 201 ALA A CA 1
ATOM 1652 C C . ALA A 1 201 ? 2.417 -13.556 5.440 1.00 55.41 201 ALA A C 1
ATOM 1654 O O . ALA A 1 201 ? 1.855 -12.883 6.304 1.00 55.41 201 ALA A O 1
ATOM 1655 N N . PHE A 1 202 ? 1.781 -14.527 4.772 1.00 56.09 202 PHE A N 1
ATOM 1656 C CA . PHE A 1 202 ? 0.389 -14.919 5.020 1.00 56.09 202 PHE A CA 1
ATOM 1657 C C . PHE A 1 202 ? 0.201 -15.789 6.264 1.00 56.09 202 PHE A C 1
ATOM 1659 O O . PHE A 1 202 ? -0.884 -15.766 6.837 1.00 56.09 202 PHE A O 1
ATOM 1666 N N . SER A 1 203 ? 1.225 -16.516 6.730 1.00 51.84 203 SER A N 1
ATOM 1667 C CA . SER A 1 203 ? 1.143 -17.280 7.989 1.00 51.84 203 SER A CA 1
ATOM 1668 C C . SER A 1 203 ? 0.868 -16.387 9.210 1.00 51.84 203 SER A C 1
ATOM 1670 O O . SER A 1 203 ? 0.338 -16.849 10.219 1.00 51.84 203 SER A O 1
ATOM 1672 N N . ASP A 1 204 ? 1.168 -15.091 9.077 1.00 48.12 204 ASP A N 1
ATOM 1673 C CA . ASP A 1 204 ? 0.945 -14.037 10.064 1.00 48.12 204 ASP A CA 1
ATOM 1674 C C . ASP A 1 204 ? -0.393 -13.288 9.913 1.00 48.12 204 ASP A C 1
ATOM 1676 O O . ASP A 1 204 ? -0.677 -12.371 10.703 1.00 48.12 204 ASP A O 1
ATOM 1680 N N . VAL A 1 205 ? -1.185 -13.636 8.900 1.00 51.16 205 VAL A N 1
ATOM 1681 C CA . VAL A 1 205 ? -2.539 -13.132 8.631 1.00 51.16 205 VAL A CA 1
ATOM 1682 C C . VAL A 1 205 ? -3.531 -14.245 8.998 1.00 51.16 205 VAL A C 1
ATOM 1684 O O . VAL A 1 205 ? -3.190 -15.425 8.925 1.00 51.16 205 VAL A O 1
ATOM 1687 N N . SER A 1 206 ? -4.732 -13.904 9.483 1.00 50.28 206 SER A N 1
ATOM 1688 C CA . SER A 1 206 ? -5.685 -14.905 9.991 1.00 50.28 206 SER A CA 1
ATOM 1689 C C . SER A 1 206 ? -5.941 -16.032 8.968 1.00 50.28 206 SER A C 1
ATOM 1691 O O . SER A 1 206 ? -5.963 -15.807 7.756 1.00 50.28 206 SER A O 1
ATOM 1693 N N . LYS A 1 207 ? -6.158 -17.273 9.442 1.00 52.81 207 LYS A N 1
ATOM 1694 C CA . LYS A 1 207 ? -6.430 -18.452 8.583 1.00 52.81 207 LYS A CA 1
ATOM 1695 C C . LYS A 1 207 ? -7.572 -18.223 7.582 1.00 52.81 207 LYS A C 1
ATOM 1697 O O . LYS A 1 207 ? -7.595 -18.859 6.529 1.00 52.81 207 LYS A O 1
ATOM 1702 N N . GLU A 1 208 ? -8.497 -17.324 7.906 1.00 46.00 208 GLU A N 1
ATOM 1703 C CA . GLU A 1 208 ? -9.671 -16.963 7.104 1.00 46.00 208 GLU A CA 1
ATOM 1704 C C . GLU A 1 208 ? -9.288 -16.290 5.773 1.00 46.00 208 GLU A C 1
ATOM 1706 O O . GLU A 1 208 ? -10.022 -16.392 4.794 1.00 46.00 208 GLU A O 1
ATOM 1711 N N . LEU A 1 209 ? -8.095 -15.695 5.687 1.00 52.47 209 LEU A N 1
ATOM 1712 C CA . LEU A 1 209 ? -7.613 -14.943 4.523 1.00 52.47 209 LEU A CA 1
ATOM 1713 C C . LEU A 1 209 ? -6.753 -15.766 3.555 1.00 52.47 209 LEU A C 1
ATOM 1715 O O . LEU A 1 209 ? -6.402 -15.292 2.475 1.00 52.47 209 LEU A O 1
ATOM 1719 N N . SER A 1 210 ? -6.506 -17.040 3.881 1.00 50.59 210 SER A N 1
ATOM 1720 C CA . SER A 1 210 ? -5.883 -18.018 2.973 1.00 50.59 210 SER A CA 1
ATOM 1721 C C . SER A 1 210 ? -6.682 -18.258 1.680 1.00 50.59 210 SER A C 1
ATOM 1723 O O . SER A 1 210 ? -6.146 -18.810 0.719 1.00 50.59 210 SER A O 1
ATOM 1725 N N . CYS A 1 211 ? -7.949 -17.826 1.636 1.00 48.56 211 CYS A N 1
ATOM 1726 C CA . CYS A 1 211 ? -8.821 -17.916 0.467 1.00 48.56 211 CYS A CA 1
ATOM 1727 C C . CYS A 1 211 ? -8.525 -16.874 -0.627 1.00 48.56 211 CYS A C 1
ATOM 1729 O O . CYS A 1 211 ? -8.933 -17.081 -1.767 1.00 48.56 211 CYS A O 1
ATOM 1731 N N . ILE A 1 212 ? -7.792 -15.795 -0.323 1.00 58.97 212 ILE A N 1
ATOM 1732 C CA . ILE A 1 212 ? -7.387 -14.766 -1.300 1.00 58.97 212 ILE A CA 1
ATOM 1733 C C . ILE A 1 212 ? -5.939 -15.038 -1.736 1.00 58.97 212 ILE A C 1
ATOM 1735 O O . ILE A 1 212 ? -5.091 -14.153 -1.780 1.00 58.97 212 ILE A O 1
ATOM 1739 N N . ASN A 1 213 ? -5.623 -16.306 -1.997 1.00 61.59 213 ASN A N 1
ATOM 1740 C CA . ASN A 1 213 ? -4.313 -16.695 -2.496 1.00 61.59 213 ASN A CA 1
ATOM 1741 C C . ASN A 1 213 ? -4.273 -16.434 -4.006 1.00 61.59 213 ASN A C 1
ATOM 1743 O O . ASN A 1 213 ? -4.896 -17.169 -4.772 1.00 61.59 213 ASN A O 1
ATOM 1747 N N . ILE A 1 214 ? -3.584 -15.371 -4.425 1.00 63.66 214 ILE A N 1
ATOM 1748 C CA . ILE A 1 214 ? -3.383 -15.081 -5.848 1.00 63.66 214 ILE A CA 1
ATOM 1749 C C . ILE A 1 214 ? -2.272 -15.990 -6.340 1.00 63.66 214 ILE A C 1
ATOM 1751 O O . ILE A 1 214 ? -1.131 -15.891 -5.883 1.00 63.66 214 ILE A O 1
ATOM 1755 N N . ARG A 1 215 ? -2.584 -16.866 -7.294 1.00 66.88 215 ARG A N 1
ATOM 1756 C CA . ARG A 1 215 ? -1.550 -17.706 -7.895 1.00 66.88 215 ARG A CA 1
ATOM 1757 C C . ARG A 1 215 ? -0.810 -16.925 -8.979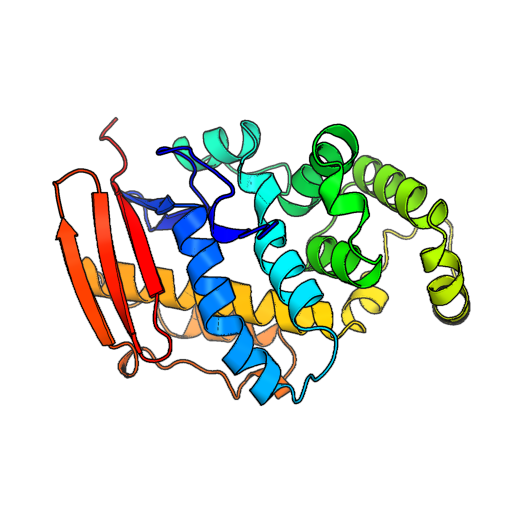 1.00 66.88 215 ARG A C 1
ATOM 1759 O O . ARG A 1 215 ? -1.397 -16.110 -9.689 1.00 66.88 215 ARG A O 1
ATOM 1766 N N . THR A 1 216 ? 0.493 -17.159 -9.109 1.00 68.25 216 THR A N 1
ATOM 1767 C CA . THR A 1 216 ? 1.352 -16.424 -10.053 1.00 68.25 216 THR A CA 1
ATOM 1768 C C . THR A 1 216 ? 0.929 -16.615 -11.514 1.00 68.25 216 THR A C 1
ATOM 1770 O O . THR A 1 216 ? 1.122 -15.710 -12.321 1.00 68.25 216 THR A O 1
ATOM 1773 N N . ASP A 1 217 ? 0.299 -17.748 -11.843 1.00 70.31 217 ASP A N 1
ATOM 1774 C CA . ASP A 1 217 ? -0.261 -18.087 -13.158 1.00 70.31 217 ASP A CA 1
ATOM 1775 C C . ASP A 1 217 ? -1.594 -17.378 -13.470 1.00 70.31 217 ASP A C 1
ATOM 1777 O O . ASP A 1 217 ? -2.048 -17.382 -14.615 1.00 70.31 217 ASP A O 1
ATOM 1781 N N . GLU A 1 218 ? -2.228 -16.741 -12.482 1.00 73.50 218 GLU A N 1
ATOM 1782 C CA . GLU A 1 218 ? -3.477 -15.982 -12.654 1.00 73.50 218 GLU A CA 1
ATOM 1783 C C . GLU A 1 218 ? -3.238 -14.505 -13.004 1.00 73.50 218 GLU A C 1
ATOM 1785 O O . GLU A 1 218 ? -4.175 -13.793 -13.402 1.00 73.50 218 GLU A O 1
ATOM 1790 N N . LEU A 1 219 ? -1.988 -14.047 -12.879 1.00 81.25 219 LEU A N 1
ATOM 1791 C CA . LEU A 1 219 ? -1.580 -12.690 -13.214 1.00 81.25 219 LEU A CA 1
ATOM 1792 C C . LEU A 1 219 ? -1.545 -12.523 -14.732 1.00 81.25 219 LEU A C 1
ATOM 1794 O O . LEU A 1 219 ? -0.705 -13.087 -15.428 1.00 81.25 219 LEU A O 1
ATOM 1798 N N . LYS A 1 220 ? -2.469 -11.715 -15.252 1.00 88.12 220 LYS A N 1
ATOM 1799 C CA . LYS A 1 220 ? -2.489 -11.331 -16.669 1.00 88.12 220 LYS A CA 1
ATOM 1800 C C . LYS A 1 220 ? -2.119 -9.868 -16.763 1.00 88.12 220 LYS A C 1
ATOM 1802 O O . LYS A 1 220 ? -2.910 -9.024 -16.342 1.00 88.12 220 LYS A O 1
ATOM 1807 N N . PHE A 1 221 ? -0.954 -9.570 -17.319 1.00 91.62 221 PHE A N 1
ATOM 1808 C CA . PHE A 1 221 ? -0.476 -8.205 -17.484 1.00 91.62 221 PHE A CA 1
ATOM 1809 C C . PHE A 1 221 ? 0.199 -7.998 -18.836 1.00 91.62 221 PHE A C 1
ATOM 1811 O O . PHE A 1 221 ? 0.549 -8.952 -19.528 1.00 91.62 221 PHE A O 1
ATOM 1818 N N . GLU A 1 222 ? 0.383 -6.734 -19.194 1.00 93.12 222 GLU A N 1
ATOM 1819 C CA . GLU A 1 222 ? 1.086 -6.317 -20.402 1.00 93.12 222 GLU A CA 1
ATOM 1820 C C . GLU A 1 222 ? 1.906 -5.049 -20.145 1.00 93.12 222 GLU A C 1
ATOM 1822 O O . GLU A 1 222 ? 1.534 -4.204 -19.327 1.00 93.12 222 GLU A O 1
ATOM 1827 N N . ALA A 1 223 ? 3.034 -4.905 -20.842 1.00 93.38 223 ALA A N 1
ATOM 1828 C CA . ALA A 1 223 ? 3.803 -3.667 -20.815 1.00 93.38 223 ALA A CA 1
ATOM 1829 C C . ALA A 1 223 ? 3.062 -2.594 -21.629 1.00 93.38 223 ALA A C 1
ATOM 1831 O O . ALA A 1 223 ? 2.861 -2.752 -22.831 1.00 93.38 223 ALA A O 1
ATOM 1832 N N . LEU A 1 224 ? 2.660 -1.505 -20.971 1.00 91.69 224 LEU A N 1
ATOM 1833 C CA . LEU A 1 224 ? 1.976 -0.371 -21.599 1.00 91.69 224 LEU A CA 1
ATOM 1834 C C . LEU A 1 224 ? 2.974 0.628 -22.186 1.00 91.69 224 LEU A C 1
ATOM 1836 O O . LEU A 1 224 ? 2.736 1.197 -23.250 1.00 91.69 224 LEU A O 1
ATOM 1840 N N . SER A 1 225 ? 4.085 0.857 -21.485 1.00 93.56 225 SER A N 1
ATOM 1841 C CA . SER A 1 225 ? 5.177 1.708 -21.953 1.00 93.56 225 SER A CA 1
ATOM 1842 C C . SER A 1 225 ? 6.488 1.364 -21.261 1.00 93.56 225 SER A C 1
ATOM 1844 O O . SER A 1 225 ? 6.499 1.001 -20.084 1.00 93.56 225 SER A O 1
ATOM 1846 N N . ASP A 1 226 ? 7.588 1.570 -21.972 1.00 93.88 226 ASP A N 1
ATOM 1847 C CA . ASP A 1 226 ? 8.942 1.552 -21.432 1.00 93.88 226 ASP A CA 1
ATOM 1848 C C . ASP A 1 226 ? 9.764 2.618 -22.161 1.00 93.88 226 ASP A C 1
ATOM 1850 O O . ASP A 1 226 ? 10.046 2.480 -23.351 1.00 93.88 226 ASP A O 1
ATOM 1854 N N . ASP A 1 227 ? 10.090 3.708 -21.468 1.00 91.12 227 ASP A N 1
ATOM 1855 C CA . ASP A 1 227 ? 10.844 4.835 -22.036 1.00 91.12 227 ASP A CA 1
ATOM 1856 C C . ASP A 1 227 ? 12.346 4.792 -21.689 1.00 91.12 227 ASP A C 1
ATOM 1858 O O . ASP A 1 227 ? 13.078 5.751 -21.931 1.00 91.12 227 ASP A O 1
ATOM 1862 N N . GLY A 1 228 ? 12.821 3.681 -21.116 1.00 88.38 228 GLY A N 1
ATOM 1863 C CA . GLY A 1 228 ? 14.198 3.527 -20.647 1.00 88.38 228 GLY A CA 1
ATOM 1864 C C . GLY A 1 228 ? 14.462 4.095 -19.249 1.00 88.38 228 GLY A C 1
ATOM 1865 O O . GLY A 1 228 ? 15.432 3.677 -18.624 1.00 88.38 228 GLY A O 1
ATOM 1866 N N . LYS A 1 229 ? 13.585 4.947 -18.698 1.00 89.94 229 LYS A N 1
ATOM 1867 C CA . LYS A 1 229 ? 13.622 5.409 -17.295 1.00 89.94 229 LYS A CA 1
ATOM 1868 C C . LYS A 1 229 ? 12.495 4.785 -16.473 1.00 89.94 229 LYS A C 1
ATOM 1870 O O . LYS A 1 229 ? 12.737 4.282 -15.379 1.00 89.94 229 LYS A O 1
ATOM 1875 N N . THR A 1 230 ? 11.297 4.745 -17.030 1.00 90.12 230 THR A N 1
ATOM 1876 C CA . THR A 1 230 ? 10.059 4.324 -16.386 1.00 90.12 230 THR A CA 1
ATOM 1877 C C . THR A 1 230 ? 9.399 3.210 -17.190 1.00 90.12 230 THR A C 1
ATOM 1879 O O . THR A 1 230 ? 9.298 3.269 -18.417 1.00 90.12 230 THR A O 1
ATOM 1882 N N . VAL A 1 231 ? 8.912 2.195 -16.482 1.00 92.31 231 VAL A N 1
ATOM 1883 C CA . VAL A 1 231 ? 8.138 1.078 -17.028 1.00 92.31 231 VAL A CA 1
ATOM 1884 C C . VAL A 1 231 ? 6.729 1.140 -16.455 1.00 92.31 231 VAL A C 1
ATOM 1886 O O . VAL A 1 231 ? 6.556 1.174 -15.238 1.00 92.31 231 VAL A O 1
ATOM 1889 N N . LYS A 1 232 ? 5.717 1.113 -17.326 1.00 93.00 232 LYS A N 1
ATOM 1890 C CA . LYS A 1 232 ? 4.305 0.999 -16.936 1.00 93.00 232 LYS A CA 1
ATOM 1891 C C . LYS A 1 232 ? 3.768 -0.352 -17.356 1.00 93.00 232 LYS A C 1
ATOM 1893 O O . LYS A 1 232 ? 3.818 -0.699 -18.536 1.00 93.00 232 LYS A O 1
ATOM 1898 N N . ILE A 1 233 ? 3.215 -1.084 -16.401 1.00 92.06 233 ILE A N 1
ATOM 1899 C CA . ILE A 1 233 ? 2.624 -2.400 -16.619 1.00 92.06 233 ILE A CA 1
ATOM 1900 C C . ILE A 1 233 ? 1.137 -2.337 -16.282 1.00 92.06 233 ILE A C 1
ATOM 1902 O O . ILE A 1 233 ? 0.747 -1.943 -15.184 1.00 92.06 233 ILE A O 1
ATOM 1906 N N . GLY A 1 234 ? 0.300 -2.711 -17.244 1.00 92.06 234 GLY A N 1
ATOM 1907 C CA . GLY A 1 234 ? -1.140 -2.826 -17.070 1.00 92.06 234 GLY A CA 1
ATOM 1908 C C . GLY A 1 234 ? -1.482 -4.206 -16.536 1.00 92.06 234 GLY A C 1
ATOM 1909 O O . GLY A 1 234 ? -1.202 -5.203 -17.197 1.00 92.06 234 GLY A O 1
ATOM 1910 N N . LEU A 1 235 ? -2.094 -4.270 -15.357 1.00 90.50 235 LEU A N 1
ATOM 1911 C CA . LEU A 1 235 ? -2.635 -5.496 -14.783 1.00 90.50 235 LEU A CA 1
ATOM 1912 C C . LEU A 1 235 ? -4.107 -5.634 -15.175 1.00 90.50 235 LEU A C 1
ATOM 1914 O O . LEU A 1 235 ? -4.908 -4.734 -14.927 1.00 90.50 235 LEU A O 1
ATOM 1918 N N . ASN A 1 236 ? -4.460 -6.774 -15.762 1.00 87.75 236 ASN A N 1
ATOM 1919 C CA . ASN A 1 236 ? -5.811 -7.098 -16.215 1.00 87.75 236 ASN A CA 1
ATOM 1920 C C . ASN A 1 236 ? -6.507 -8.156 -15.332 1.00 87.75 236 ASN A C 1
ATOM 1922 O O . ASN A 1 236 ? -7.731 -8.280 -15.387 1.00 87.75 236 ASN A O 1
ATOM 1926 N N . SER A 1 237 ? -5.749 -8.927 -14.544 1.00 84.31 237 SER A N 1
ATOM 1927 C CA . SER A 1 237 ? -6.239 -9.996 -13.656 1.00 84.31 237 SER A CA 1
ATOM 1928 C C . SER A 1 237 ? -5.266 -10.222 -12.492 1.00 84.31 237 SER A C 1
ATOM 1930 O O . SER A 1 237 ? -4.062 -10.203 -12.748 1.00 84.31 237 SER A O 1
ATOM 1932 N N . PRO A 1 238 ? -5.739 -10.485 -11.254 1.00 82.25 238 PRO A N 1
ATOM 1933 C CA . PRO A 1 238 ? -7.148 -10.653 -10.852 1.00 82.25 238 P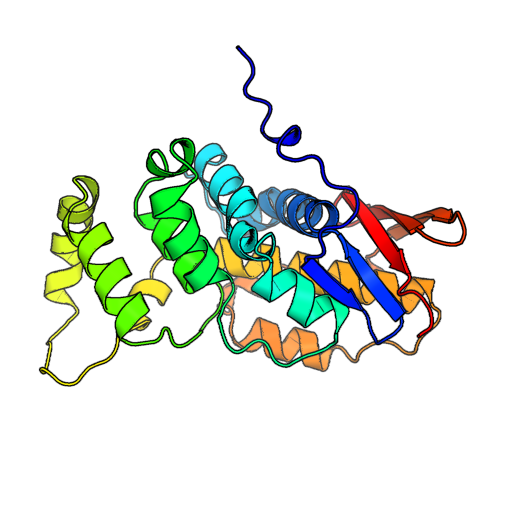RO A CA 1
ATOM 1934 C C . PRO A 1 238 ? -7.902 -9.329 -10.657 1.00 82.25 238 PRO A C 1
ATOM 1936 O O . PRO A 1 238 ? -9.128 -9.315 -10.580 1.00 82.25 238 PRO A O 1
ATOM 1939 N N . VAL A 1 239 ? -7.178 -8.211 -10.603 1.00 87.12 239 VAL A N 1
ATOM 1940 C CA . VAL A 1 239 ? -7.727 -6.856 -10.495 1.00 87.12 239 VAL A CA 1
ATOM 1941 C C . VAL A 1 239 ? -7.188 -5.989 -11.627 1.00 87.12 239 VAL A C 1
ATOM 1943 O O . VAL A 1 239 ? -6.173 -6.322 -12.234 1.00 87.12 239 VAL A O 1
ATOM 1946 N N . LYS A 1 240 ? -7.861 -4.872 -11.916 1.00 88.56 240 LYS A N 1
ATOM 1947 C CA . LYS A 1 240 ? -7.372 -3.889 -12.887 1.00 88.56 240 LYS A CA 1
ATOM 1948 C C . LYS A 1 240 ? -6.576 -2.804 -12.178 1.00 88.56 240 LYS A C 1
ATOM 1950 O O . LYS A 1 240 ? -7.125 -2.130 -11.311 1.00 88.56 240 LYS A O 1
ATOM 1955 N N . SER A 1 241 ? -5.314 -2.634 -12.554 1.00 91.62 241 SER A N 1
ATOM 1956 C CA . SER A 1 241 ? -4.444 -1.572 -12.036 1.00 91.62 241 SER A CA 1
ATOM 1957 C C . SER A 1 241 ? -3.335 -1.245 -13.038 1.00 91.62 241 SER A C 1
ATOM 1959 O O . SER A 1 241 ? -3.090 -2.012 -13.968 1.00 91.62 241 SER A O 1
ATOM 1961 N N . VAL A 1 242 ? -2.658 -0.116 -12.846 1.00 89.44 242 VAL A N 1
ATOM 1962 C CA . VAL A 1 242 ? -1.415 0.215 -13.551 1.00 89.44 242 VAL A CA 1
ATOM 1963 C C . VAL A 1 242 ? -0.311 0.305 -12.517 1.00 89.44 242 VAL A C 1
ATOM 1965 O O . VAL A 1 242 ? -0.431 1.059 -11.552 1.00 89.44 242 VAL A O 1
ATOM 1968 N N . ILE A 1 243 ? 0.745 -0.466 -12.743 1.00 90.75 243 ILE A N 1
ATOM 1969 C CA . ILE A 1 243 ? 1.929 -0.498 -11.895 1.00 90.75 243 ILE A CA 1
ATOM 1970 C C . ILE A 1 243 ? 3.034 0.268 -12.607 1.00 90.75 243 ILE A C 1
ATOM 1972 O O . ILE A 1 243 ? 3.264 0.073 -13.803 1.00 90.75 243 ILE A O 1
ATOM 1976 N N . GLU A 1 244 ? 3.690 1.165 -11.883 1.00 91.88 244 GLU A N 1
ATOM 1977 C CA . GLU A 1 244 ? 4.747 2.018 -12.414 1.00 91.88 244 GLU A CA 1
ATOM 1978 C C . GLU A 1 244 ? 6.050 1.755 -11.664 1.00 91.88 244 GLU A C 1
ATOM 1980 O O . GLU A 1 244 ? 6.132 1.936 -10.444 1.00 91.88 244 GLU A O 1
ATOM 1985 N N . TYR A 1 245 ? 7.068 1.351 -12.422 1.00 91.69 245 TYR A N 1
ATOM 1986 C CA . TYR A 1 245 ? 8.419 1.147 -11.926 1.00 91.69 245 TYR A CA 1
ATOM 1987 C C . TYR A 1 245 ? 9.363 2.195 -12.510 1.00 91.69 245 TYR A C 1
ATOM 1989 O O . TYR A 1 245 ? 9.387 2.408 -13.721 1.00 91.69 245 TYR A O 1
ATOM 1997 N N . VAL A 1 246 ? 10.191 2.800 -11.667 1.00 91.00 246 VAL A N 1
ATOM 1998 C CA . VAL A 1 246 ? 11.252 3.731 -12.067 1.00 91.00 246 VAL A CA 1
ATOM 1999 C C . VAL A 1 246 ? 12.594 3.034 -11.906 1.00 91.00 246 VAL A C 1
ATOM 2001 O O . VAL A 1 246 ? 12.902 2.519 -10.832 1.00 91.00 246 VAL A O 1
ATOM 2004 N N . ARG A 1 247 ? 13.403 2.996 -12.965 1.00 90.12 247 ARG A N 1
ATOM 2005 C CA . ARG A 1 247 ? 14.760 2.444 -12.912 1.00 90.12 247 ARG A CA 1
ATOM 2006 C C . ARG A 1 247 ? 15.636 3.297 -12.007 1.00 90.12 247 ARG A C 1
ATOM 2008 O O . ARG A 1 247 ? 15.597 4.525 -12.058 1.00 90.12 247 ARG A O 1
ATOM 2015 N N . ARG A 1 248 ? 16.452 2.640 -11.191 1.00 86.75 248 ARG A N 1
ATOM 2016 C CA . ARG A 1 248 ? 17.479 3.307 -10.398 1.00 86.75 248 ARG A CA 1
ATOM 2017 C C . ARG A 1 248 ? 18.595 3.774 -11.333 1.00 86.75 248 ARG A C 1
ATOM 2019 O O . ARG A 1 248 ? 19.071 3.005 -12.165 1.00 86.75 248 ARG A O 1
ATOM 2026 N N . GLU A 1 249 ? 19.007 5.030 -11.198 1.00 79.44 249 GLU A N 1
ATOM 2027 C CA . GLU A 1 249 ? 20.165 5.547 -11.931 1.00 79.44 249 GLU A CA 1
ATOM 2028 C C . GLU A 1 249 ? 21.428 4.779 -11.507 1.00 79.44 249 GLU A C 1
ATOM 2030 O O . GLU A 1 249 ? 21.614 4.476 -10.324 1.00 79.44 249 GLU A O 1
ATOM 2035 N N . ALA A 1 250 ? 22.276 4.426 -12.477 1.00 62.62 250 ALA A N 1
ATOM 2036 C CA . ALA A 1 250 ? 23.580 3.841 -12.185 1.00 62.62 250 ALA A CA 1
ATOM 2037 C C . ALA A 1 250 ? 24.430 4.880 -11.435 1.00 62.62 250 ALA A C 1
ATOM 2039 O O . ALA A 1 250 ? 24.521 6.025 -11.876 1.00 62.62 250 ALA A O 1
ATOM 2040 N N . ALA A 1 251 ? 24.992 4.477 -10.292 1.00 52.28 251 ALA A N 1
ATOM 2041 C CA . ALA A 1 251 ? 25.885 5.308 -9.486 1.00 52.28 251 ALA A CA 1
ATOM 2042 C C . ALA A 1 251 ? 27.246 5.523 -10.163 1.00 52.28 251 ALA A C 1
ATOM 2044 O O . ALA A 1 251 ? 27.710 4.587 -10.858 1.00 52.28 251 ALA A O 1
#